Protein AF-A0A7Y4MQ23-F1 (afdb_monomer)

Sequence (273 aa):
LPQITRAPSRSGEGVSRVFTAQSQIVSQARVVTATLELASLVHRGWAELVKLALPITSFGDLMDTAHGRPDVAQAAARELENTAKVATYLYFLFGEVPPRVRMEWASMLSEYDAPWDLRDLARLPQWNTLEVTSRRQLQELVDWLFAQMNPSRTEAVALMNDLVRSALLLASHAPVGEIVAGHLPKPAPARVGTVLDLQVDPSRVRVGTHVLLASGVHTVQAVVEDLGTGTARARVFSTSAASVNLAEKTVAKFSEPEQRGGLLPTPRRTLLR

Mean predicted aligned error: 14.36 Å

pLDDT: mean 79.71, std 16.81, range [27.56, 97.19]

Nearest PDB structures (foldseek):
  7u8o-assembly1_E  TM=6.727E-01  e=1.925E-02  Sus scrofa
  9b8p-assembly1_E  TM=6.279E-01  e=1.826E-02  Rattus norvegicus
  7uzf-assembly1_F  TM=6.579E-01  e=4.724E-02  Rattus norvegicus
  9bru-assembly1_3  TM=5.952E-01  e=4.724E-02  Mus musculus
  7tmq-assembly1_F  TM=6.065E-01  e=8.009E-02  Saccharomyces cerevisiae

Organism: Myxococcus xanthus (NCBI:txid34)

Radius of gyration: 22.12 Å; Cα contacts (8 Å, |Δi|>4): 357; chains: 1; bounding box: 60×70×60 Å

Secondary structure (DSSP, 8-state):
------PPPHHHHHHHHHHHHHHHHHHHHHHHHHT--GGGGTTS-HHHHHHHHTTT--HHHHH-GGGS-HHHHHHHHHHHHHHHHHHHHHHHHHHHS-HHHHHHHHHHHH-TTS---TT-GGGSTTGGGS-HHHHHHHHHHHHHHHHTS-TT-HHHHHHHHHHHHHHHHHHHS--SS--EEEE-SS-EEE-TTPEEEEE--GGG--TT-EEEEEETTEEEEEEEEEEETTEEEEEEEEESSSSEEEPTT-EEEEEPPP---S-----------

Solvent-accessible surface area (backbone atoms only — not comparable to full-atom values): 15592 Å² total; per-residue (Å²): 130,86,79,80,76,74,73,79,46,66,30,53,50,25,45,52,50,54,52,50,54,52,51,50,53,52,52,53,51,50,51,58,48,72,68,61,62,68,80,76,51,76,84,55,54,69,75,59,50,52,62,61,41,66,83,56,62,52,70,66,66,45,42,41,57,87,80,75,42,63,69,52,15,53,52,45,50,48,53,52,52,52,49,50,46,50,49,52,49,48,20,51,54,47,51,71,48,58,68,72,56,36,46,53,51,28,59,62,62,33,51,73,90,57,91,66,73,56,78,51,57,78,76,44,79,72,42,88,77,50,55,69,67,60,52,48,53,56,46,52,51,39,47,53,59,60,64,77,52,62,82,90,38,64,68,52,51,49,51,53,30,51,51,54,48,41,27,43,23,60,35,41,43,77,70,89,59,77,68,47,72,23,24,24,80,55,64,44,76,43,31,67,73,36,72,43,69,29,39,30,66,49,94,75,57,54,73,62,27,32,31,43,34,60,49,81,93,38,44,37,35,25,31,25,72,44,75,50,95,49,25,34,34,24,37,23,72,43,51,73,49,87,61,41,74,37,52,56,65,32,52,29,43,38,41,72,61,77,77,73,75,87,84,74,87,76,82,80,78,78,80,79,129

Structure (mmCIF, N/CA/C/O backbone):
data_AF-A0A7Y4MQ23-F1
#
_entry.id   AF-A0A7Y4MQ23-F1
#
loop_
_atom_site.group_PDB
_atom_site.id
_atom_site.type_symbol
_atom_site.label_atom_id
_atom_site.label_alt_id
_atom_site.label_comp_id
_atom_site.label_asym_id
_atom_site.label_entity_id
_atom_site.label_seq_id
_atom_site.pdbx_PDB_ins_code
_atom_site.Cartn_x
_atom_site.Cartn_y
_atom_site.Cartn_z
_atom_site.occupancy
_atom_site.B_iso_or_equiv
_atom_site.auth_seq_id
_atom_site.auth_comp_id
_atom_site.auth_asym_id
_atom_site.auth_atom_id
_atom_site.pdbx_PDB_model_num
ATOM 1 N N . LEU A 1 1 ? -32.070 -23.700 0.562 1.00 36.47 1 LEU A N 1
ATOM 2 C CA . LEU A 1 1 ? -31.660 -22.347 1.004 1.00 36.47 1 LEU A CA 1
ATOM 3 C C . LEU A 1 1 ? -31.376 -21.528 -0.245 1.00 36.47 1 LEU A C 1
ATOM 5 O O . LEU A 1 1 ? -30.596 -22.014 -1.060 1.00 36.47 1 LEU A O 1
ATOM 9 N N . PRO A 1 2 ? -32.032 -20.377 -0.460 1.00 29.75 2 PRO A N 1
ATOM 10 C CA . PRO A 1 2 ? -31.720 -19.535 -1.607 1.00 29.75 2 PRO A CA 1
ATOM 11 C C . PRO A 1 2 ? -30.280 -19.040 -1.453 1.00 29.75 2 PRO A C 1
ATOM 13 O O . PRO A 1 2 ? -29.910 -18.511 -0.405 1.00 29.75 2 PRO A O 1
ATOM 16 N N . GLN A 1 3 ? -29.450 -19.275 -2.468 1.00 33.59 3 GLN A N 1
ATOM 17 C CA . GLN A 1 3 ? -28.105 -18.723 -2.497 1.00 33.59 3 GLN A CA 1
ATOM 18 C C . GLN A 1 3 ? -28.225 -17.219 -2.712 1.00 33.59 3 GLN A C 1
ATOM 20 O O . GLN A 1 3 ? -28.565 -16.766 -3.801 1.00 33.59 3 GLN A O 1
ATOM 25 N N . ILE A 1 4 ? -27.986 -16.448 -1.653 1.00 34.62 4 ILE A N 1
ATOM 26 C CA . ILE A 1 4 ? -27.827 -15.001 -1.747 1.00 34.62 4 ILE A CA 1
ATOM 27 C C . ILE A 1 4 ? -26.504 -14.769 -2.476 1.00 34.62 4 ILE A C 1
ATOM 29 O O . ILE A 1 4 ? -25.439 -14.726 -1.863 1.00 34.62 4 ILE A O 1
ATOM 33 N N . THR A 1 5 ? -26.551 -14.666 -3.801 1.00 38.09 5 THR A N 1
ATOM 34 C CA . THR A 1 5 ? -25.430 -14.149 -4.583 1.00 38.09 5 THR A CA 1
ATOM 35 C C . THR A 1 5 ? -25.352 -12.658 -4.266 1.00 38.09 5 THR A C 1
ATOM 37 O O . THR A 1 5 ? -26.151 -11.859 -4.751 1.00 38.09 5 THR A O 1
ATOM 40 N N . ARG A 1 6 ? -24.460 -12.281 -3.342 1.00 43.75 6 ARG A N 1
ATOM 41 C CA . ARG A 1 6 ? -24.216 -10.877 -2.990 1.00 43.75 6 ARG A CA 1
ATOM 42 C C . ARG A 1 6 ? -23.693 -10.179 -4.249 1.00 43.75 6 ARG A C 1
ATOM 44 O O . ARG A 1 6 ? -22.629 -10.544 -4.741 1.00 43.75 6 ARG A O 1
ATOM 51 N N . ALA A 1 7 ? -24.444 -9.213 -4.777 1.00 44.69 7 ALA A N 1
ATOM 52 C CA . ALA A 1 7 ? -23.950 -8.344 -5.841 1.00 44.69 7 ALA A CA 1
ATOM 53 C C . ALA A 1 7 ? -22.641 -7.667 -5.380 1.00 44.69 7 ALA A C 1
ATOM 55 O O . ALA A 1 7 ? -22.533 -7.335 -4.190 1.00 44.69 7 ALA A O 1
ATOM 56 N N . PRO A 1 8 ? -21.644 -7.487 -6.268 1.00 53.97 8 PRO A N 1
ATOM 57 C CA . PRO A 1 8 ? -20.409 -6.804 -5.907 1.00 53.97 8 PRO A CA 1
ATOM 58 C C . PRO A 1 8 ? -20.742 -5.402 -5.385 1.00 53.97 8 PRO A C 1
ATOM 60 O O . PRO A 1 8 ? -21.570 -4.687 -5.945 1.00 53.97 8 PRO A O 1
ATOM 63 N N . SER A 1 9 ? -20.140 -5.021 -4.260 1.00 64.06 9 SER A N 1
ATOM 64 C CA . SER A 1 9 ? -20.284 -3.661 -3.741 1.00 64.06 9 SER A CA 1
ATOM 65 C C . SER A 1 9 ? -19.579 -2.675 -4.682 1.00 64.06 9 SER A C 1
ATOM 67 O O . SER A 1 9 ? -18.627 -3.050 -5.368 1.00 64.06 9 SER A O 1
ATOM 69 N N . ARG A 1 10 ? -19.983 -1.396 -4.684 1.00 65.50 10 ARG A N 1
ATOM 70 C CA . ARG A 1 10 ? -19.310 -0.349 -5.485 1.00 65.50 10 ARG A CA 1
ATOM 71 C C . ARG A 1 10 ? -17.799 -0.299 -5.232 1.00 65.50 10 ARG A C 1
ATOM 73 O O . ARG A 1 10 ? -17.024 -0.170 -6.171 1.00 65.50 10 ARG A O 1
ATOM 80 N N . SER A 1 11 ? -17.376 -0.488 -3.981 1.00 66.50 11 SER A N 1
ATOM 81 C CA . SER A 1 11 ? -15.958 -0.580 -3.619 1.00 66.50 11 SER A CA 1
ATOM 82 C C . SER A 1 11 ? -15.280 -1.814 -4.221 1.00 66.50 11 SER A C 1
ATOM 84 O O . SER A 1 11 ? -14.150 -1.714 -4.686 1.00 66.50 11 SER A O 1
ATOM 86 N N . GLY A 1 12 ? -15.968 -2.962 -4.254 1.00 69.12 12 GLY A N 1
ATOM 87 C CA . GLY A 1 12 ? -15.484 -4.175 -4.919 1.00 69.12 12 GLY A CA 1
ATOM 88 C C . GLY A 1 12 ? -15.326 -3.995 -6.431 1.00 69.12 12 GLY A C 1
ATOM 89 O O . GLY A 1 12 ? -14.316 -4.412 -6.995 1.00 69.12 12 GLY A O 1
ATOM 90 N N . GLU A 1 13 ? -16.267 -3.305 -7.081 1.00 73.81 13 GLU A N 1
ATOM 91 C CA . GLU A 1 13 ? -16.120 -2.905 -8.485 1.00 73.81 13 GLU A CA 1
ATOM 92 C C . GLU A 1 13 ? -14.924 -1.965 -8.683 1.00 73.81 13 GLU A C 1
ATOM 94 O O . GLU A 1 13 ? -14.141 -2.170 -9.606 1.00 73.81 13 GLU A O 1
ATOM 99 N N . GLY A 1 14 ? -14.739 -0.976 -7.803 1.00 74.25 14 GLY A N 1
ATOM 100 C CA . GLY A 1 14 ? -13.599 -0.057 -7.850 1.00 74.25 14 GLY A CA 1
ATOM 101 C C . GLY A 1 14 ? -12.251 -0.778 -7.742 1.00 74.25 14 GLY A C 1
ATOM 102 O O . GLY A 1 14 ? -11.364 -0.546 -8.562 1.00 74.25 14 GLY A O 1
ATOM 103 N N . VAL A 1 15 ? -12.111 -1.715 -6.798 1.00 77.94 15 VAL A N 1
ATOM 104 C CA . VAL A 1 15 ? -10.898 -2.545 -6.656 1.00 77.94 15 VAL A CA 1
ATOM 105 C C . VAL A 1 15 ? -10.674 -3.414 -7.897 1.00 77.94 15 VAL A C 1
ATOM 107 O O . VAL A 1 15 ? -9.555 -3.487 -8.403 1.00 77.94 15 VAL A O 1
ATOM 110 N N . SER A 1 16 ? -11.728 -4.041 -8.429 1.00 78.44 16 SER A N 1
ATOM 111 C CA . SER A 1 16 ? -11.634 -4.855 -9.648 1.00 78.44 16 SER A CA 1
ATOM 112 C C . SER A 1 16 ? -11.188 -4.032 -10.864 1.00 78.44 16 SER A C 1
ATOM 114 O O . SER A 1 16 ? -10.374 -4.507 -11.663 1.00 78.44 16 SER A O 1
ATOM 116 N N . ARG A 1 17 ? -11.649 -2.780 -10.983 1.00 78.25 17 ARG A N 1
ATOM 117 C CA . ARG A 1 17 ? -11.217 -1.849 -12.038 1.00 78.25 17 ARG A CA 1
ATOM 118 C C . ARG A 1 17 ? -9.745 -1.470 -11.894 1.00 78.25 17 ARG A C 1
ATOM 120 O O . ARG A 1 17 ? -9.021 -1.586 -12.878 1.00 78.25 17 ARG A O 1
ATOM 127 N N . VAL A 1 18 ? -9.286 -1.115 -10.687 1.00 81.00 18 VAL A N 1
ATOM 128 C CA . VAL A 1 18 ? -7.860 -0.829 -10.422 1.00 81.00 18 VAL A CA 1
ATOM 129 C C . VAL A 1 18 ? -6.990 -2.031 -10.795 1.00 81.00 18 VAL A C 1
ATOM 131 O O . VAL A 1 18 ? -6.005 -1.891 -11.517 1.00 81.00 18 VAL A O 1
ATOM 134 N N . PHE A 1 19 ? -7.386 -3.235 -10.375 1.00 82.50 19 PHE A N 1
ATOM 135 C CA . PHE A 1 19 ? -6.660 -4.460 -10.708 1.00 82.50 19 PHE A CA 1
ATOM 136 C C . PHE A 1 19 ? -6.602 -4.715 -12.221 1.00 82.50 19 PHE A C 1
ATOM 138 O O . PHE A 1 19 ? -5.548 -5.058 -12.758 1.00 82.50 19 PHE A O 1
ATOM 145 N N . THR A 1 20 ? -7.720 -4.518 -12.923 1.00 82.38 20 THR A N 1
ATOM 146 C CA . THR A 1 20 ? -7.799 -4.705 -14.379 1.00 82.38 20 THR A CA 1
ATOM 147 C C . THR A 1 20 ? -6.919 -3.700 -15.120 1.00 82.38 20 THR A C 1
ATOM 149 O O . THR A 1 20 ? -6.156 -4.097 -16.001 1.00 82.38 20 THR A O 1
ATOM 152 N N . ALA A 1 21 ? -6.964 -2.422 -14.737 1.00 81.88 21 ALA A N 1
ATOM 153 C CA . ALA A 1 21 ? -6.123 -1.379 -15.321 1.00 81.88 21 ALA A CA 1
ATOM 154 C C . ALA A 1 21 ? -4.630 -1.674 -15.107 1.00 81.88 21 ALA A C 1
ATOM 156 O O . ALA A 1 21 ? -3.843 -1.642 -16.056 1.00 81.88 21 ALA A O 1
ATOM 157 N N . GLN A 1 22 ? -4.243 -2.080 -13.895 1.00 82.50 22 GLN A N 1
ATOM 158 C CA . GLN A 1 22 ? -2.854 -2.430 -13.610 1.00 82.50 22 GLN A CA 1
ATOM 159 C C . GLN A 1 22 ? -2.401 -3.689 -14.363 1.00 82.50 22 GLN A C 1
ATOM 161 O O . GLN A 1 22 ? -1.270 -3.753 -14.845 1.00 82.50 22 GLN A O 1
ATOM 166 N N . SER A 1 23 ? -3.281 -4.682 -14.526 1.00 82.12 23 SER A N 1
ATOM 167 C CA . SER A 1 23 ? -3.000 -5.868 -15.342 1.00 82.12 23 SER A CA 1
ATOM 168 C C . SER A 1 23 ? -2.716 -5.499 -16.803 1.00 82.12 23 SER A C 1
ATOM 170 O O . SER A 1 23 ? -1.771 -6.026 -17.396 1.00 82.12 23 SER A O 1
ATOM 172 N N . GLN A 1 24 ? -3.466 -4.543 -17.363 1.00 83.50 24 GLN A N 1
ATOM 173 C CA . GLN A 1 24 ? -3.232 -4.035 -18.716 1.00 83.50 24 GLN A CA 1
ATOM 174 C C . GLN A 1 24 ? -1.874 -3.333 -18.834 1.00 83.50 24 GLN A C 1
ATOM 176 O O . GLN A 1 24 ? -1.123 -3.653 -19.757 1.00 83.50 24 GLN A O 1
ATOM 181 N N . ILE A 1 25 ? -1.514 -2.459 -17.887 1.00 83.25 25 ILE A N 1
ATOM 182 C CA . ILE A 1 25 ? -0.201 -1.785 -17.855 1.00 83.25 25 ILE A CA 1
ATOM 183 C C . ILE A 1 25 ? 0.937 -2.816 -17.822 1.00 83.25 25 ILE A C 1
ATOM 185 O O . ILE A 1 25 ? 1.859 -2.765 -18.637 1.00 83.25 25 ILE A O 1
ATOM 189 N N . VAL A 1 26 ? 0.840 -3.814 -16.938 1.00 82.94 26 VAL A N 1
ATOM 190 C CA . VAL A 1 26 ? 1.841 -4.889 -16.834 1.00 82.94 26 VAL A CA 1
ATOM 191 C C . VAL A 1 26 ? 1.920 -5.709 -18.124 1.00 82.94 26 VAL A C 1
ATOM 193 O O . VAL A 1 26 ? 3.014 -6.083 -18.548 1.00 82.94 26 VAL A O 1
ATOM 196 N N . SER A 1 27 ? 0.787 -5.992 -18.772 1.00 82.50 27 SER A N 1
ATOM 197 C CA . SER A 1 27 ? 0.774 -6.733 -20.038 1.00 82.50 27 SER A CA 1
ATOM 198 C C . SER A 1 27 ? 1.485 -5.974 -21.162 1.00 82.50 27 SER A C 1
ATOM 200 O O . SER A 1 27 ? 2.269 -6.578 -21.893 1.00 82.50 27 SER A O 1
ATOM 202 N N . GLN A 1 28 ? 1.295 -4.653 -21.250 1.00 83.06 28 GLN A N 1
ATOM 203 C CA . GLN A 1 28 ? 1.965 -3.807 -22.239 1.00 83.06 28 GLN A CA 1
ATOM 204 C C . GLN A 1 28 ? 3.473 -3.756 -21.990 1.00 83.06 28 GLN A C 1
ATOM 206 O O . GLN A 1 28 ? 4.250 -3.951 -22.923 1.00 83.06 28 GLN A O 1
ATOM 211 N N . ALA A 1 29 ? 3.894 -3.605 -20.730 1.00 80.00 29 ALA A N 1
ATOM 212 C CA . ALA A 1 29 ? 5.308 -3.644 -20.362 1.00 80.00 29 ALA A CA 1
ATOM 213 C C . ALA A 1 29 ? 5.973 -4.974 -20.770 1.00 80.00 29 ALA A C 1
ATOM 215 O O . ALA A 1 29 ? 7.062 -4.978 -21.340 1.00 80.00 29 ALA A O 1
ATOM 216 N N . ARG A 1 30 ? 5.288 -6.110 -20.568 1.00 81.44 30 ARG A N 1
ATOM 217 C CA . ARG A 1 30 ? 5.794 -7.433 -20.980 1.00 81.44 30 ARG A CA 1
ATOM 218 C C . ARG A 1 30 ? 5.953 -7.570 -22.492 1.00 81.44 30 ARG A C 1
ATOM 220 O O . ARG A 1 30 ? 6.899 -8.219 -22.927 1.00 81.44 30 ARG A O 1
ATOM 227 N N . VAL A 1 31 ? 5.060 -6.976 -23.287 1.00 83.19 31 VAL A N 1
ATOM 228 C CA . VAL A 1 31 ? 5.195 -6.964 -24.754 1.00 83.19 31 VAL A CA 1
ATOM 229 C C . VAL A 1 31 ? 6.457 -6.207 -25.166 1.00 83.19 31 VAL A C 1
ATOM 231 O O . VAL A 1 31 ? 7.214 -6.720 -25.985 1.00 83.19 31 VAL A O 1
ATOM 234 N N . VAL A 1 32 ? 6.734 -5.049 -24.556 1.00 79.94 32 VAL A N 1
ATOM 235 C CA . VAL A 1 32 ? 7.955 -4.273 -24.842 1.00 79.94 32 VAL A CA 1
ATOM 236 C C . VAL A 1 32 ? 9.210 -5.104 -24.569 1.00 79.94 32 VAL A C 1
ATOM 238 O O . VAL A 1 32 ? 10.071 -5.213 -25.444 1.00 79.94 32 VAL A O 1
ATOM 241 N N . THR A 1 33 ? 9.286 -5.760 -23.408 1.00 79.69 33 THR A N 1
ATOM 242 C CA . THR A 1 33 ? 10.411 -6.643 -23.061 1.00 79.69 33 THR A CA 1
ATOM 243 C C . THR A 1 33 ? 10.524 -7.838 -24.013 1.00 79.69 33 THR A C 1
ATOM 245 O O . THR A 1 33 ? 11.629 -8.204 -24.404 1.00 79.69 33 THR A O 1
ATOM 248 N N . ALA A 1 34 ? 9.401 -8.429 -24.436 1.00 79.56 34 ALA A N 1
ATOM 249 C CA . ALA A 1 34 ? 9.392 -9.562 -25.364 1.00 79.56 34 ALA A CA 1
ATOM 250 C C . ALA A 1 34 ? 9.889 -9.199 -26.776 1.00 79.56 34 ALA A C 1
ATOM 252 O O . ALA A 1 34 ? 10.406 -10.061 -27.480 1.00 79.56 34 ALA A O 1
ATOM 253 N N . THR A 1 35 ? 9.757 -7.935 -27.184 1.00 81.38 35 THR A N 1
ATOM 254 C CA . THR A 1 35 ? 10.238 -7.430 -28.484 1.00 81.38 35 THR A CA 1
ATOM 255 C C . THR A 1 35 ? 11.693 -6.944 -28.469 1.00 81.38 35 THR A C 1
ATOM 257 O O . THR A 1 35 ? 12.153 -6.334 -29.433 1.00 81.38 35 THR A O 1
ATOM 260 N N . LEU A 1 36 ? 12.431 -7.175 -27.377 1.00 80.88 36 LEU A N 1
ATOM 261 C CA . LEU A 1 36 ? 13.804 -6.702 -27.233 1.00 80.88 36 LEU A CA 1
ATOM 262 C C . LEU A 1 36 ? 14.783 -7.498 -28.114 1.00 80.88 36 LEU A C 1
ATOM 264 O O . LEU A 1 36 ? 15.097 -8.657 -27.850 1.00 80.88 36 LEU A O 1
ATOM 268 N N . GLU A 1 37 ? 15.359 -6.825 -29.106 1.00 81.62 37 GLU A N 1
ATOM 269 C CA . GLU A 1 37 ? 16.416 -7.376 -29.957 1.00 81.62 37 GLU A CA 1
ATOM 270 C C . GLU A 1 37 ? 17.788 -7.299 -29.270 1.00 81.62 37 GLU A C 1
ATOM 272 O O . GLU A 1 37 ? 18.496 -6.290 -29.361 1.00 81.62 37 GLU A O 1
ATOM 277 N N . LEU A 1 38 ? 18.194 -8.384 -28.601 1.00 80.50 38 LEU A N 1
ATOM 278 C CA . LEU A 1 38 ? 19.476 -8.494 -27.884 1.00 80.50 38 LEU A CA 1
ATOM 279 C C . LEU A 1 38 ? 20.692 -8.226 -28.788 1.00 80.50 38 LEU A C 1
ATOM 281 O O . LEU A 1 38 ? 21.667 -7.611 -28.356 1.00 80.50 38 LEU A O 1
ATOM 285 N N . ALA A 1 39 ? 20.621 -8.625 -30.061 1.00 81.69 39 ALA A N 1
ATOM 286 C CA . ALA A 1 39 ? 21.687 -8.396 -31.037 1.00 81.69 39 ALA A CA 1
ATOM 287 C C . ALA A 1 39 ? 21.967 -6.896 -31.263 1.00 81.69 39 ALA A C 1
ATOM 289 O O . ALA A 1 39 ? 23.107 -6.502 -31.499 1.00 81.69 39 ALA A O 1
ATOM 290 N N . SER A 1 40 ? 20.950 -6.040 -31.111 1.00 79.00 40 SER A N 1
ATOM 291 C CA . SER A 1 40 ? 21.072 -4.584 -31.278 1.00 79.00 40 SER A CA 1
ATOM 292 C C . SER A 1 40 ? 21.777 -3.874 -30.109 1.00 79.00 40 SER A C 1
ATOM 294 O O . SER A 1 40 ? 22.068 -2.674 -30.190 1.00 79.00 40 SER A O 1
ATOM 296 N N . LEU A 1 41 ? 22.046 -4.595 -29.015 1.00 80.38 41 LEU A N 1
ATOM 297 C CA . LEU A 1 41 ? 22.658 -4.062 -27.796 1.00 80.38 41 LEU A CA 1
ATOM 298 C C . LEU A 1 41 ? 24.185 -4.229 -27.778 1.00 80.38 41 LEU A C 1
ATOM 300 O O . LEU A 1 41 ? 24.868 -3.462 -27.104 1.00 80.38 41 LEU A O 1
ATOM 304 N N . VAL A 1 42 ? 24.730 -5.169 -28.559 1.00 81.19 42 VAL A N 1
ATOM 305 C CA . VAL A 1 42 ? 26.150 -5.580 -28.532 1.00 81.19 42 VAL A CA 1
ATOM 306 C C . VAL A 1 42 ? 27.121 -4.437 -28.859 1.00 81.19 42 VAL A C 1
ATOM 308 O O . VAL A 1 42 ? 28.242 -4.412 -28.357 1.00 81.19 42 VAL A O 1
ATOM 311 N N . HIS A 1 43 ? 26.695 -3.464 -29.666 1.00 82.44 43 HIS A N 1
ATOM 312 C CA . HIS A 1 43 ? 27.533 -2.333 -30.084 1.00 82.44 43 HIS A CA 1
ATOM 313 C C . HIS A 1 43 ? 27.258 -1.033 -29.316 1.00 82.44 43 HIS A C 1
ATOM 315 O O . HIS A 1 43 ? 27.832 0.007 -29.641 1.00 82.44 43 HIS A O 1
ATOM 321 N N . ARG A 1 44 ? 26.370 -1.053 -28.313 1.00 86.31 44 ARG A N 1
ATOM 322 C CA . ARG A 1 44 ? 26.010 0.150 -27.555 1.00 86.31 44 ARG A CA 1
ATOM 323 C C . ARG A 1 44 ? 26.960 0.370 -26.382 1.00 86.31 44 ARG A C 1
ATOM 325 O O . ARG A 1 44 ? 27.383 -0.565 -25.711 1.00 86.31 44 ARG A O 1
ATOM 332 N N . GLY A 1 45 ? 27.260 1.638 -26.106 1.00 88.56 45 GLY A N 1
ATOM 333 C CA . GLY A 1 45 ? 28.006 2.025 -24.910 1.00 88.56 45 GLY A CA 1
ATOM 334 C C . GLY A 1 45 ? 27.198 1.799 -23.627 1.00 88.56 45 GLY A C 1
ATOM 335 O O . GLY A 1 45 ? 25.968 1.851 -23.637 1.00 88.56 45 GLY A O 1
ATOM 336 N N . TRP A 1 46 ? 27.892 1.614 -22.501 1.00 88.19 46 TRP A N 1
ATOM 337 C CA . TRP A 1 46 ? 27.285 1.325 -21.193 1.00 88.19 46 TRP A CA 1
ATOM 338 C C . TRP A 1 46 ? 26.186 2.315 -20.777 1.00 88.19 46 TRP A C 1
ATOM 340 O O . TRP A 1 46 ? 25.113 1.903 -20.349 1.00 88.19 46 TRP A O 1
ATOM 350 N N . ALA A 1 47 ? 26.412 3.621 -20.947 1.00 88.19 47 ALA A N 1
ATOM 351 C CA . ALA A 1 47 ? 25.427 4.641 -20.579 1.00 88.19 47 ALA A CA 1
ATOM 352 C C . ALA A 1 47 ? 24.110 4.508 -21.366 1.00 88.19 47 ALA A C 1
ATOM 354 O O . ALA A 1 47 ? 23.034 4.741 -20.819 1.00 88.19 47 ALA A O 1
ATOM 355 N N . GLU A 1 48 ? 24.187 4.100 -22.633 1.00 85.94 48 GLU A N 1
ATOM 356 C CA . GLU A 1 48 ? 23.009 3.860 -23.467 1.00 85.94 48 GLU A CA 1
ATOM 357 C C . GLU A 1 48 ? 22.313 2.553 -23.083 1.00 85.94 48 GLU A C 1
ATOM 359 O O . GLU A 1 48 ? 21.088 2.513 -23.023 1.00 85.94 48 GLU A O 1
ATOM 364 N N . LEU A 1 49 ? 23.072 1.511 -22.729 1.00 86.56 49 LEU A N 1
ATOM 365 C CA . LEU A 1 49 ? 22.504 0.271 -22.195 1.00 86.56 49 LEU A CA 1
ATOM 366 C C . LEU A 1 49 ? 21.733 0.509 -20.892 1.00 86.56 49 LEU A C 1
ATOM 368 O O . LEU A 1 49 ? 20.622 0.012 -20.752 1.00 86.56 49 LEU A O 1
ATOM 372 N N . VAL A 1 50 ? 22.261 1.325 -19.974 1.00 84.81 50 VAL A N 1
ATOM 373 C CA . VAL A 1 50 ? 21.561 1.684 -18.727 1.00 84.81 50 VAL A CA 1
ATOM 374 C C . VAL A 1 50 ? 20.259 2.440 -19.014 1.00 84.81 50 VAL A C 1
ATOM 376 O O . VAL A 1 50 ? 19.227 2.137 -18.416 1.00 84.81 50 VAL A O 1
ATOM 379 N N . LYS A 1 51 ? 20.271 3.394 -19.955 1.00 85.00 51 LYS A N 1
ATOM 380 C CA . LYS A 1 51 ? 19.056 4.122 -20.362 1.00 85.00 51 LYS A CA 1
ATOM 381 C C . LYS A 1 51 ? 17.999 3.197 -20.964 1.00 85.00 51 LYS A C 1
ATOM 383 O O . LYS A 1 51 ? 16.818 3.388 -20.691 1.00 85.00 51 LYS A O 1
ATOM 388 N N . LEU A 1 52 ? 18.422 2.216 -21.761 1.00 83.31 52 LEU A N 1
ATOM 389 C CA . LEU A 1 52 ? 17.536 1.237 -22.395 1.00 83.31 52 LEU A CA 1
ATOM 390 C C . LEU A 1 52 ? 17.020 0.177 -21.422 1.00 83.31 52 LEU A C 1
ATOM 392 O O . LEU A 1 52 ? 15.901 -0.286 -21.599 1.00 83.31 52 LEU A O 1
ATOM 396 N N . ALA A 1 53 ? 17.803 -0.182 -20.402 1.00 81.69 53 ALA A N 1
ATOM 397 C CA . ALA A 1 53 ? 17.413 -1.146 -19.378 1.00 81.69 53 ALA A CA 1
ATOM 398 C C . ALA A 1 53 ? 16.324 -0.589 -18.444 1.00 81.69 53 ALA A C 1
ATOM 400 O O . ALA A 1 53 ? 15.355 -1.272 -18.133 1.00 81.69 53 ALA A O 1
ATOM 401 N N . LEU A 1 54 ? 16.428 0.682 -18.044 1.00 80.06 54 LEU A N 1
ATOM 402 C CA . LEU A 1 54 ? 15.494 1.323 -17.107 1.00 80.06 54 LEU A CA 1
ATOM 403 C C . LEU A 1 54 ? 13.987 1.177 -17.425 1.00 80.06 54 LEU A C 1
ATOM 405 O O . LEU A 1 54 ? 13.218 1.056 -16.474 1.00 80.06 54 LEU A O 1
ATOM 409 N N . PRO A 1 55 ? 13.516 1.264 -18.684 1.00 77.75 55 PRO A N 1
ATOM 410 C CA . PRO A 1 55 ? 12.101 1.055 -19.007 1.00 77.75 55 PRO A CA 1
ATOM 411 C C . PRO A 1 55 ? 11.682 -0.417 -19.156 1.00 77.75 55 PRO A C 1
ATOM 413 O O . PRO A 1 55 ? 10.487 -0.688 -19.126 1.00 77.75 55 PRO A O 1
ATOM 416 N N . ILE A 1 56 ? 12.618 -1.356 -19.337 1.00 80.31 56 ILE A N 1
ATOM 417 C CA . ILE A 1 56 ? 12.310 -2.772 -19.631 1.00 80.31 56 ILE A CA 1
ATOM 418 C C . ILE A 1 56 ? 12.578 -3.718 -18.455 1.00 80.31 56 ILE A C 1
ATOM 420 O O . ILE A 1 56 ? 12.082 -4.844 -18.459 1.00 80.31 56 ILE A O 1
ATOM 424 N N . THR A 1 57 ? 13.362 -3.278 -17.468 1.00 82.62 57 THR A N 1
ATOM 425 C CA . THR A 1 57 ? 13.664 -4.034 -16.249 1.00 82.62 57 THR A CA 1
ATOM 426 C C . THR A 1 57 ? 12.538 -3.877 -15.228 1.00 82.62 57 THR A C 1
ATOM 428 O O . THR A 1 57 ? 12.119 -2.766 -14.904 1.00 82.62 57 THR A O 1
ATOM 431 N N . SER A 1 58 ? 12.082 -4.994 -14.671 1.00 84.12 58 SER A N 1
ATOM 432 C CA . SER A 1 58 ? 11.115 -5.044 -13.578 1.00 84.12 58 SER A CA 1
ATOM 433 C C . SER A 1 58 ? 11.790 -5.222 -12.212 1.00 84.12 58 SER A C 1
ATOM 435 O O . SER A 1 58 ? 12.946 -5.627 -12.107 1.00 84.12 58 SER A O 1
ATOM 437 N N . PHE A 1 59 ? 11.040 -4.986 -11.130 1.00 83.06 59 PHE A N 1
ATOM 438 C CA . PHE A 1 59 ? 11.491 -5.321 -9.771 1.00 83.06 59 PHE A CA 1
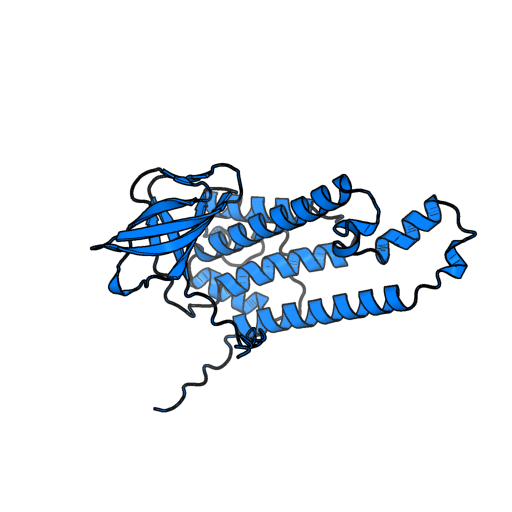ATOM 439 C C . PHE A 1 59 ? 11.819 -6.813 -9.608 1.00 83.06 59 PHE A C 1
ATOM 441 O O . PHE A 1 59 ? 12.726 -7.153 -8.856 1.00 83.06 59 PHE A O 1
ATOM 448 N N . GLY A 1 60 ? 11.109 -7.696 -10.322 1.00 84.31 60 GLY A N 1
ATOM 449 C CA . GLY A 1 60 ? 11.372 -9.135 -10.296 1.00 84.31 60 GLY A CA 1
ATOM 450 C C . GLY A 1 60 ? 12.745 -9.480 -10.866 1.00 84.31 60 GLY A C 1
ATOM 451 O O . GLY A 1 60 ? 13.448 -10.299 -10.285 1.00 84.31 60 GLY A O 1
ATOM 452 N N . ASP A 1 61 ? 13.161 -8.784 -11.925 1.00 85.75 61 ASP A N 1
ATOM 453 C CA . ASP A 1 61 ? 14.485 -8.966 -12.528 1.00 85.75 61 ASP A CA 1
ATOM 454 C C . ASP A 1 61 ? 15.606 -8.500 -11.591 1.00 85.75 61 ASP A C 1
ATOM 456 O O . ASP A 1 61 ? 16.688 -9.072 -11.601 1.00 85.75 61 ASP A O 1
ATOM 460 N N . LEU A 1 62 ? 15.346 -7.484 -10.758 1.00 86.94 62 LEU A N 1
ATOM 461 C CA . LEU A 1 62 ? 16.284 -7.023 -9.726 1.00 86.94 62 LEU A CA 1
ATOM 462 C C . LEU A 1 62 ? 16.319 -7.935 -8.495 1.00 86.94 62 LEU A C 1
ATOM 464 O O . LEU A 1 62 ? 17.302 -7.924 -7.763 1.00 86.94 62 LEU A O 1
ATOM 468 N N . MET A 1 63 ? 15.236 -8.667 -8.224 1.00 86.44 63 MET A N 1
ATOM 469 C CA . MET A 1 63 ? 15.152 -9.640 -7.131 1.00 86.44 63 MET A CA 1
ATOM 470 C C . MET A 1 63 ? 15.739 -11.003 -7.512 1.00 86.44 63 MET A C 1
ATOM 472 O O . MET A 1 63 ? 16.036 -11.803 -6.623 1.00 86.44 63 MET A O 1
ATOM 476 N N . ASP A 1 64 ? 15.894 -11.285 -8.806 1.00 86.00 64 ASP A N 1
ATOM 477 C CA . ASP A 1 64 ? 16.462 -12.540 -9.279 1.00 86.00 64 ASP A CA 1
ATOM 478 C C . ASP A 1 64 ? 17.959 -12.627 -8.955 1.00 86.00 64 ASP A C 1
ATOM 480 O O . ASP A 1 64 ? 18.764 -11.774 -9.297 1.00 86.00 64 ASP A O 1
ATOM 484 N N . THR A 1 65 ? 18.386 -13.713 -8.323 1.00 79.50 65 THR A N 1
ATOM 485 C CA . THR A 1 65 ? 19.804 -13.923 -8.005 1.00 79.50 65 THR A CA 1
ATOM 486 C C . THR A 1 65 ? 20.672 -14.255 -9.226 1.00 79.50 65 THR A C 1
ATOM 488 O O . THR A 1 65 ? 21.901 -14.217 -9.118 1.00 79.50 65 THR A O 1
ATOM 491 N N . ALA A 1 66 ? 20.072 -14.546 -10.388 1.00 81.69 66 ALA A N 1
ATOM 492 C CA . ALA A 1 66 ? 20.778 -14.941 -11.610 1.00 81.69 66 ALA A CA 1
ATOM 493 C C . ALA A 1 66 ? 21.803 -13.905 -12.112 1.00 81.69 66 ALA A C 1
ATOM 495 O O . ALA A 1 66 ? 22.785 -14.271 -12.757 1.00 81.69 66 ALA A O 1
ATOM 496 N N . HIS A 1 67 ? 21.638 -12.623 -11.769 1.00 80.06 67 HIS A N 1
ATOM 497 C CA . HIS A 1 67 ? 22.584 -11.561 -12.125 1.00 80.06 67 HIS A CA 1
ATOM 498 C C . HIS A 1 67 ? 23.812 -11.470 -11.191 1.00 80.06 67 HIS A C 1
ATOM 500 O O . HIS A 1 67 ? 24.607 -10.535 -11.299 1.00 80.06 67 HIS A O 1
ATOM 506 N N . GLY A 1 68 ? 23.975 -12.397 -10.237 1.00 85.00 68 GLY A N 1
ATOM 507 C CA . GLY A 1 68 ? 25.175 -12.512 -9.393 1.00 85.00 68 GLY A CA 1
ATOM 508 C C . GLY A 1 68 ? 25.369 -11.381 -8.374 1.00 85.00 68 GLY A C 1
ATOM 509 O O . GLY A 1 68 ? 26.464 -11.217 -7.837 1.00 85.00 68 GLY A O 1
ATOM 510 N N . ARG A 1 69 ? 24.321 -10.591 -8.101 1.00 88.94 69 ARG A N 1
ATOM 511 C CA . ARG A 1 69 ? 24.342 -9.459 -7.154 1.00 88.94 69 ARG A CA 1
ATOM 512 C C . ARG A 1 69 ? 23.323 -9.669 -6.033 1.00 88.94 69 ARG A C 1
ATOM 514 O O . ARG A 1 69 ? 22.253 -9.065 -6.058 1.00 88.94 69 ARG A O 1
ATOM 521 N N . PRO A 1 70 ? 23.616 -10.538 -5.048 1.00 88.25 70 PRO A N 1
ATOM 522 C CA . PRO A 1 70 ? 22.673 -10.829 -3.966 1.00 88.25 70 PRO A CA 1
ATOM 523 C C . PRO A 1 70 ? 22.329 -9.586 -3.129 1.00 88.25 70 PRO A C 1
ATOM 525 O O . PRO A 1 70 ? 21.239 -9.504 -2.570 1.00 88.25 70 PRO A O 1
ATOM 528 N N . ASP A 1 71 ? 23.227 -8.599 -3.087 1.00 91.06 71 ASP A N 1
ATOM 529 C CA . ASP A 1 71 ? 23.013 -7.292 -2.466 1.00 91.06 71 ASP A CA 1
ATOM 530 C C . ASP A 1 71 ? 21.865 -6.507 -3.122 1.00 91.06 71 ASP A C 1
ATOM 532 O O . ASP A 1 71 ? 21.022 -5.943 -2.423 1.00 91.06 71 ASP A O 1
ATOM 536 N N . VAL A 1 72 ? 21.792 -6.517 -4.458 1.00 90.12 72 VAL A N 1
ATOM 537 C CA . VAL A 1 72 ? 20.729 -5.845 -5.226 1.00 90.12 72 VAL A CA 1
ATOM 538 C C . VAL A 1 72 ? 19.392 -6.553 -5.027 1.00 90.12 72 VAL A C 1
ATOM 540 O O . VAL A 1 72 ? 18.391 -5.890 -4.753 1.00 90.12 72 VAL A O 1
ATOM 543 N N . ALA A 1 73 ? 19.392 -7.888 -5.053 1.00 89.25 73 ALA A N 1
ATOM 544 C CA . ALA A 1 73 ? 18.193 -8.683 -4.803 1.00 89.25 73 ALA A CA 1
ATOM 545 C C . ALA A 1 73 ? 17.609 -8.430 -3.408 1.00 89.25 73 ALA A C 1
ATOM 547 O O . ALA A 1 73 ? 16.403 -8.220 -3.254 1.00 89.25 73 ALA A O 1
ATOM 548 N N . GLN A 1 74 ? 18.469 -8.372 -2.388 1.00 89.62 74 GLN A N 1
ATOM 549 C CA . GLN A 1 74 ? 18.050 -8.069 -1.025 1.00 89.62 74 GLN A CA 1
ATOM 550 C C . GLN A 1 74 ? 17.507 -6.639 -0.890 1.00 89.62 74 GLN A C 1
ATOM 552 O O . GLN A 1 74 ? 16.507 -6.433 -0.200 1.00 89.62 74 GLN A O 1
ATOM 557 N N . ALA A 1 75 ? 18.140 -5.657 -1.538 1.00 90.31 75 ALA A N 1
ATOM 558 C CA . ALA A 1 75 ? 17.668 -4.275 -1.533 1.00 90.31 75 ALA A CA 1
ATOM 559 C C . ALA A 1 75 ? 16.289 -4.147 -2.202 1.00 90.31 75 ALA A C 1
ATOM 561 O O . ALA A 1 75 ? 15.373 -3.586 -1.603 1.00 90.31 75 ALA A O 1
ATOM 562 N N . ALA A 1 76 ? 16.107 -4.740 -3.386 1.00 89.38 76 ALA A N 1
ATOM 563 C CA . ALA A 1 76 ? 14.837 -4.723 -4.111 1.00 89.38 76 ALA A CA 1
ATOM 564 C C . ALA A 1 76 ? 13.704 -5.388 -3.310 1.00 89.38 76 ALA A C 1
ATOM 566 O O . ALA A 1 76 ? 12.620 -4.818 -3.171 1.00 89.38 76 ALA A O 1
ATOM 567 N N . ALA A 1 77 ? 13.970 -6.555 -2.712 1.00 88.75 77 ALA A N 1
ATOM 568 C CA . ALA A 1 77 ? 13.009 -7.239 -1.850 1.00 88.75 77 ALA A CA 1
ATOM 569 C C . ALA A 1 77 ? 12.631 -6.393 -0.622 1.00 88.75 77 ALA A C 1
ATOM 571 O O . ALA A 1 77 ? 11.462 -6.332 -0.240 1.00 88.75 77 ALA A O 1
ATOM 572 N N . ARG A 1 78 ? 13.609 -5.710 -0.013 1.00 90.88 78 ARG A N 1
ATOM 573 C CA . ARG A 1 78 ? 13.385 -4.859 1.160 1.00 90.88 78 ARG A CA 1
ATOM 574 C C . ARG A 1 78 ? 12.518 -3.644 0.841 1.00 90.88 78 ARG A C 1
ATOM 576 O O . ARG A 1 78 ? 11.661 -3.308 1.654 1.00 90.88 78 ARG A O 1
ATOM 583 N N . GLU A 1 79 ? 12.704 -3.011 -0.313 1.00 90.75 79 GLU A N 1
ATOM 584 C CA . GLU A 1 79 ? 11.857 -1.886 -0.730 1.00 90.75 79 GLU A CA 1
ATOM 585 C C . GLU A 1 79 ? 10.404 -2.312 -0.958 1.00 90.75 79 GLU A C 1
ATOM 587 O O . GLU A 1 79 ? 9.473 -1.644 -0.493 1.00 90.75 79 GLU A O 1
ATOM 592 N N . LEU A 1 80 ? 10.192 -3.469 -1.592 1.00 89.38 80 LEU A N 1
ATOM 593 C CA . LEU A 1 80 ? 8.852 -4.023 -1.786 1.00 89.38 80 LEU A CA 1
ATOM 594 C C . LEU A 1 80 ? 8.180 -4.362 -0.446 1.00 89.38 80 LEU A C 1
ATOM 596 O O . LEU A 1 80 ? 7.025 -4.005 -0.220 1.00 89.38 80 LEU A O 1
ATOM 600 N N . GLU A 1 81 ? 8.920 -4.993 0.466 1.00 88.25 81 GLU A N 1
ATOM 601 C CA . GLU A 1 81 ? 8.472 -5.319 1.824 1.00 88.25 81 GLU A CA 1
ATOM 602 C C . GLU A 1 81 ? 8.105 -4.055 2.625 1.00 88.25 81 GLU A C 1
ATOM 604 O O . GLU A 1 81 ? 7.064 -4.007 3.284 1.00 88.25 81 GLU A O 1
ATOM 609 N N . ASN A 1 82 ? 8.935 -3.007 2.567 1.00 90.00 82 ASN A N 1
ATOM 610 C CA . ASN A 1 82 ? 8.665 -1.730 3.232 1.00 90.00 82 ASN A CA 1
ATOM 611 C C . ASN A 1 82 ? 7.406 -1.062 2.661 1.00 90.00 82 ASN A C 1
ATOM 613 O O . ASN A 1 82 ? 6.541 -0.623 3.422 1.00 90.00 82 ASN A O 1
ATOM 617 N N . THR A 1 83 ? 7.269 -1.050 1.334 1.00 91.38 83 THR A N 1
ATOM 618 C CA . THR A 1 83 ? 6.089 -0.511 0.645 1.00 91.38 83 THR A CA 1
ATOM 619 C C . THR A 1 83 ? 4.823 -1.261 1.051 1.00 91.38 83 THR A C 1
ATOM 621 O O . THR A 1 83 ? 3.819 -0.639 1.400 1.00 91.38 83 THR A O 1
ATOM 624 N N . ALA A 1 84 ? 4.878 -2.595 1.103 1.00 86.69 84 ALA A N 1
ATOM 625 C CA . ALA A 1 84 ? 3.762 -3.429 1.538 1.00 86.69 84 ALA A CA 1
ATOM 626 C C . ALA A 1 84 ? 3.364 -3.156 2.999 1.00 86.69 84 ALA A C 1
ATOM 628 O O . ALA A 1 84 ? 2.172 -3.070 3.309 1.00 86.69 84 ALA A O 1
ATOM 629 N N . LYS A 1 85 ? 4.337 -2.967 3.900 1.00 85.00 85 LYS A N 1
ATOM 630 C CA . LYS A 1 85 ? 4.083 -2.611 5.308 1.00 85.00 85 LYS A CA 1
ATOM 631 C C . LYS A 1 85 ? 3.363 -1.276 5.432 1.00 85.00 85 LYS A C 1
ATOM 633 O O . LYS A 1 85 ? 2.351 -1.203 6.128 1.00 85.00 85 LYS A O 1
ATOM 638 N N . VAL A 1 86 ? 3.848 -0.248 4.737 1.00 92.19 86 VAL A N 1
ATOM 639 C CA . VAL A 1 86 ? 3.240 1.087 4.772 1.00 92.19 86 VAL A CA 1
ATOM 640 C C . VAL A 1 86 ? 1.841 1.068 4.164 1.00 92.19 86 VAL A C 1
ATOM 642 O O . VAL A 1 86 ? 0.916 1.581 4.786 1.00 92.19 86 VAL A O 1
ATOM 645 N N . ALA A 1 87 ? 1.641 0.398 3.026 1.00 88.69 87 ALA A N 1
ATOM 646 C CA . ALA A 1 87 ? 0.317 0.239 2.422 1.00 88.69 87 ALA A CA 1
ATOM 647 C C . ALA A 1 87 ? -0.663 -0.515 3.339 1.00 88.69 87 ALA A C 1
ATOM 649 O O . ALA A 1 87 ? -1.823 -0.127 3.470 1.00 88.69 87 ALA A O 1
ATOM 650 N N . THR A 1 88 ? -0.193 -1.558 4.031 1.00 83.75 88 THR A N 1
ATOM 651 C CA . THR A 1 88 ? -1.000 -2.315 5.003 1.00 83.75 88 THR A CA 1
ATOM 652 C C . THR A 1 88 ? -1.385 -1.451 6.199 1.00 83.75 88 THR A C 1
ATOM 654 O O . THR A 1 88 ? -2.526 -1.499 6.665 1.00 83.75 88 THR A O 1
ATOM 657 N N . TYR A 1 89 ? -0.453 -0.643 6.706 1.00 87.56 89 TYR A N 1
ATOM 658 C CA . TYR A 1 89 ? -0.742 0.256 7.816 1.00 87.56 89 TYR A CA 1
ATOM 659 C C . TYR A 1 89 ? -1.675 1.399 7.398 1.00 87.56 89 TYR A C 1
ATOM 661 O O . TYR A 1 89 ? -2.595 1.747 8.135 1.00 87.56 89 TYR A O 1
ATOM 669 N N . LEU A 1 90 ? -1.522 1.906 6.176 1.00 90.69 90 LEU A N 1
ATOM 670 C CA . LEU A 1 90 ? -2.435 2.877 5.586 1.00 90.69 90 LEU A CA 1
ATOM 671 C C . LEU A 1 90 ? -3.856 2.305 5.456 1.00 90.69 90 LEU A C 1
ATOM 673 O O . LEU A 1 90 ? -4.809 2.946 5.890 1.00 90.69 90 LEU A O 1
ATOM 677 N N . TYR A 1 91 ? -4.001 1.072 4.959 1.00 88.81 91 TYR A N 1
ATOM 678 C CA . TYR A 1 91 ? -5.273 0.337 4.972 1.00 88.81 91 TYR A CA 1
ATOM 679 C C . TYR A 1 91 ? -5.861 0.238 6.388 1.00 88.81 91 TYR A C 1
ATOM 681 O O . TYR A 1 91 ? -7.052 0.482 6.591 1.00 88.81 91 TYR A O 1
ATOM 689 N N . PHE A 1 92 ? -5.031 -0.076 7.389 1.00 84.19 92 PHE A N 1
ATOM 690 C CA . PHE A 1 92 ? -5.474 -0.160 8.776 1.00 84.19 92 PHE A CA 1
ATOM 691 C C . PHE A 1 92 ? -6.029 1.177 9.280 1.00 84.19 92 PHE A C 1
ATOM 693 O O . PHE A 1 92 ? -7.126 1.180 9.840 1.00 84.19 92 PHE A O 1
ATOM 700 N N . LEU A 1 93 ? -5.305 2.281 9.068 1.00 84.06 93 LEU A N 1
ATOM 701 C CA . LEU A 1 93 ? -5.716 3.621 9.497 1.00 84.06 93 LEU A CA 1
ATOM 702 C C . LEU A 1 93 ? -6.944 4.115 8.737 1.00 84.06 93 LEU A C 1
ATOM 704 O O . LEU A 1 93 ? -7.847 4.687 9.346 1.00 84.06 93 LEU A O 1
ATOM 708 N N . PHE A 1 94 ? -7.041 3.825 7.437 1.00 90.19 94 PHE A N 1
ATOM 709 C CA . PHE A 1 94 ? -8.284 4.038 6.709 1.00 90.19 94 PHE A CA 1
ATOM 710 C C . PHE A 1 94 ? -9.426 3.231 7.312 1.00 90.19 94 PHE A C 1
ATOM 712 O O . PHE A 1 94 ? -10.542 3.707 7.270 1.00 90.19 94 PHE A O 1
ATOM 719 N N . GLY A 1 95 ? -9.195 2.067 7.918 1.00 85.12 95 GLY A N 1
ATOM 720 C CA . GLY A 1 95 ? -10.227 1.317 8.639 1.00 85.12 95 GLY A CA 1
ATOM 721 C C . GLY A 1 95 ? -10.779 2.021 9.887 1.00 85.12 95 GLY A C 1
ATOM 722 O O . GLY A 1 95 ? -11.940 1.796 10.232 1.00 85.12 95 GLY A O 1
ATOM 723 N N . GLU A 1 96 ? -9.980 2.876 10.532 1.00 83.50 96 GLU A N 1
ATOM 724 C CA . GLU A 1 96 ? -10.349 3.607 11.757 1.00 83.50 96 GLU A CA 1
ATOM 725 C C . GLU A 1 96 ? -11.141 4.895 11.474 1.00 83.50 96 GLU A C 1
ATOM 727 O O . GLU A 1 96 ? -11.804 5.433 12.361 1.00 83.50 96 GLU A O 1
ATOM 732 N N . VAL A 1 97 ? -11.112 5.395 10.234 1.00 86.69 97 VAL A N 1
ATOM 733 C CA . VAL A 1 97 ? -11.894 6.576 9.839 1.00 86.69 97 VAL A CA 1
ATOM 734 C C . VAL A 1 97 ? -13.402 6.276 9.989 1.00 86.69 97 VAL A C 1
ATOM 736 O O . VAL A 1 97 ? -13.851 5.166 9.672 1.00 86.69 97 VAL A O 1
ATOM 739 N N . PRO A 1 98 ? -14.236 7.234 10.446 1.00 81.31 98 PRO A N 1
ATOM 740 C CA . PRO A 1 98 ? -15.666 6.998 10.630 1.00 81.31 98 PRO A CA 1
ATOM 741 C C . PRO A 1 98 ? -16.338 6.423 9.368 1.00 81.31 98 PRO A C 1
ATOM 743 O O . PRO A 1 98 ? -16.127 6.957 8.276 1.00 81.31 98 PRO A O 1
ATOM 746 N N . PRO A 1 99 ? -17.181 5.372 9.475 1.00 75.75 99 PRO A N 1
ATOM 747 C CA . PRO A 1 99 ? -17.766 4.693 8.311 1.00 75.75 99 PRO A CA 1
ATOM 748 C C . PRO A 1 99 ? -18.478 5.624 7.323 1.00 75.75 99 PRO A C 1
ATOM 750 O O . PRO A 1 99 ? -18.399 5.418 6.116 1.00 75.75 99 PRO A O 1
ATOM 753 N N . ARG A 1 100 ? -19.134 6.676 7.830 1.00 76.25 100 ARG A N 1
ATOM 754 C CA . ARG A 1 100 ? -19.806 7.695 7.011 1.00 76.25 100 ARG A CA 1
ATOM 755 C C . ARG A 1 100 ? -18.837 8.419 6.073 1.00 76.25 100 ARG A C 1
ATOM 757 O O . ARG A 1 100 ? -19.122 8.526 4.887 1.00 76.25 100 ARG A O 1
ATOM 764 N N . VAL A 1 101 ? -17.700 8.864 6.608 1.00 83.75 101 VAL A N 1
ATOM 765 C CA . VAL A 1 101 ? -16.650 9.580 5.867 1.00 83.75 101 VAL A CA 1
ATOM 766 C C . VAL A 1 101 ? -16.034 8.656 4.810 1.00 83.75 101 VAL A C 1
ATOM 768 O O . VAL A 1 101 ? -15.911 9.022 3.647 1.00 83.75 101 VAL A O 1
ATOM 771 N N . ARG A 1 102 ? -15.733 7.406 5.185 1.00 86.56 102 ARG A N 1
ATOM 772 C CA . ARG A 1 102 ? -15.156 6.402 4.272 1.00 86.56 102 ARG A CA 1
ATOM 773 C C . ARG A 1 102 ? -16.076 6.032 3.119 1.00 86.56 102 ARG A C 1
ATOM 775 O O . ARG A 1 102 ? -15.614 5.883 1.996 1.00 86.56 102 ARG A O 1
ATOM 782 N N . MET A 1 103 ? -17.376 5.897 3.382 1.00 80.94 103 MET A N 1
ATOM 783 C CA . MET A 1 103 ? -18.368 5.607 2.343 1.00 80.94 103 MET A CA 1
ATOM 784 C C . MET A 1 103 ? -18.425 6.723 1.292 1.00 80.94 103 MET A C 1
ATOM 786 O O . MET A 1 103 ? -18.548 6.443 0.100 1.00 80.94 103 MET A O 1
ATOM 790 N N . GLU A 1 104 ? -18.312 7.979 1.720 1.00 83.62 104 GLU A N 1
ATOM 791 C CA . GLU A 1 104 ? -18.266 9.132 0.820 1.00 83.62 104 GLU A CA 1
ATOM 792 C C . GLU A 1 104 ? -17.000 9.109 -0.044 1.00 83.62 104 GLU A C 1
ATOM 794 O O . GLU A 1 104 ? -17.093 9.201 -1.269 1.00 83.62 104 GLU A O 1
ATOM 799 N N . TRP A 1 105 ? -15.834 8.859 0.563 1.00 89.25 105 TRP A N 1
ATOM 800 C CA . TRP A 1 105 ? -14.576 8.689 -0.173 1.00 89.25 105 TRP A CA 1
ATOM 801 C C . TRP A 1 105 ? -14.640 7.533 -1.167 1.00 89.25 105 TRP A C 1
ATOM 803 O O . TRP A 1 105 ? -14.239 7.680 -2.316 1.00 89.25 105 TRP A O 1
ATOM 813 N N . ALA A 1 106 ? -15.167 6.384 -0.753 1.00 85.25 106 ALA A N 1
ATOM 814 C CA . ALA A 1 106 ? -15.260 5.208 -1.604 1.00 85.25 106 ALA A CA 1
ATOM 815 C C . ALA A 1 106 ? -16.235 5.396 -2.761 1.00 85.25 106 ALA A C 1
ATOM 817 O O . ALA A 1 106 ? -15.963 4.917 -3.858 1.00 85.25 106 ALA A O 1
ATOM 818 N N . SER A 1 107 ? -17.346 6.099 -2.538 1.00 79.31 107 SER A N 1
ATOM 819 C CA . SER A 1 107 ? -18.295 6.434 -3.603 1.00 79.31 107 SER A CA 1
ATOM 820 C C . SER A 1 107 ? -17.619 7.298 -4.665 1.00 79.31 107 SER A C 1
ATOM 822 O O . SER A 1 107 ? -17.699 6.978 -5.844 1.00 79.31 107 SER A O 1
ATOM 824 N N . MET A 1 108 ? -16.876 8.316 -4.229 1.00 83.06 108 MET A N 1
ATOM 825 C CA . MET A 1 108 ? -16.122 9.216 -5.101 1.00 83.06 108 MET A CA 1
ATOM 826 C C . MET A 1 108 ? -14.979 8.511 -5.848 1.00 83.06 108 MET A C 1
ATOM 828 O O . MET A 1 108 ? -14.746 8.777 -7.020 1.00 83.06 108 MET A O 1
ATOM 832 N N . LEU A 1 109 ? -14.262 7.598 -5.186 1.00 83.69 109 LEU A N 1
ATOM 833 C CA . LEU A 1 109 ? -13.087 6.924 -5.751 1.00 83.69 109 LEU A CA 1
ATOM 834 C C . LEU A 1 109 ? -13.412 5.657 -6.556 1.00 83.69 109 LEU A C 1
ATOM 836 O O . LEU A 1 109 ? -12.535 5.154 -7.257 1.00 83.69 109 LEU A O 1
ATOM 840 N N . SER A 1 110 ? -14.637 5.128 -6.460 1.00 75.75 110 SER A N 1
ATOM 841 C CA . SER A 1 110 ? -15.082 3.980 -7.272 1.00 75.75 110 SER A CA 1
ATOM 842 C C . SER A 1 110 ? -15.404 4.376 -8.718 1.00 75.75 110 SER A C 1
ATOM 844 O O . SER A 1 110 ? -15.396 3.527 -9.612 1.00 75.75 110 SER A O 1
ATOM 846 N N . GLU A 1 111 ? -15.663 5.660 -8.968 1.00 67.75 111 GLU A N 1
ATOM 847 C CA . GLU A 1 111 ? -15.800 6.225 -10.310 1.00 67.75 111 GLU A CA 1
ATOM 848 C C . GLU A 1 111 ? -14.396 6.405 -10.915 1.00 67.75 111 GLU A C 1
ATOM 850 O O . GLU A 1 111 ? -13.748 7.438 -10.773 1.00 67.75 111 GLU A O 1
ATOM 855 N N . TYR A 1 112 ? -13.889 5.340 -11.549 1.00 59.38 112 TYR A N 1
ATOM 856 C CA . TYR A 1 112 ? -12.529 5.264 -12.113 1.00 59.38 112 TYR A CA 1
ATOM 857 C C . TYR A 1 112 ? -12.263 6.252 -13.273 1.00 59.38 112 TYR A C 1
ATOM 859 O O . TYR A 1 112 ? -11.136 6.343 -13.750 1.00 59.38 112 TYR A O 1
ATOM 867 N N . ASP A 1 113 ? -13.260 7.021 -13.714 1.00 54.97 113 ASP A N 1
ATOM 868 C CA . ASP A 1 113 ? -13.151 7.883 -14.898 1.00 54.97 113 ASP A CA 1
ATOM 869 C C . ASP A 1 113 ? -12.281 9.137 -14.677 1.00 54.97 113 ASP A C 1
ATOM 871 O O . ASP A 1 113 ? -11.892 9.788 -15.647 1.00 54.97 113 ASP A O 1
ATOM 875 N N . ALA A 1 114 ? -11.905 9.458 -13.429 1.00 58.75 114 ALA A N 1
ATOM 876 C CA . ALA A 1 114 ? -10.978 10.548 -13.116 1.00 58.75 114 ALA A CA 1
ATOM 877 C C . ALA A 1 114 ? -9.804 10.081 -12.224 1.00 58.75 114 ALA A C 1
ATOM 879 O O . ALA A 1 114 ? -10.023 9.538 -11.132 1.00 58.75 114 ALA A O 1
ATOM 880 N N . PRO A 1 115 ? -8.538 10.314 -12.627 1.00 66.69 115 PRO A N 1
ATOM 881 C CA . PRO A 1 115 ? -7.397 10.122 -11.744 1.00 66.69 115 PRO A CA 1
ATOM 882 C C . PRO A 1 115 ? -7.485 11.136 -10.601 1.00 66.69 115 PRO A C 1
ATOM 884 O O . PRO A 1 115 ? -7.364 12.342 -10.809 1.00 66.69 115 PRO A O 1
ATOM 887 N N . TRP A 1 116 ? -7.705 10.641 -9.386 1.00 79.94 116 TRP A N 1
ATOM 888 C CA . TRP A 1 116 ? -7.601 11.462 -8.189 1.00 79.94 116 TRP A CA 1
ATOM 889 C C . TRP A 1 116 ? -6.145 11.507 -7.758 1.00 79.94 116 TRP A C 1
ATOM 891 O O . TRP A 1 116 ? -5.511 10.466 -7.590 1.00 79.94 116 TRP A O 1
ATOM 901 N N . ASP A 1 117 ? -5.633 12.717 -7.569 1.00 87.56 117 ASP A N 1
ATOM 902 C CA . ASP A 1 117 ? -4.333 12.933 -6.950 1.00 87.56 117 ASP A CA 1
ATOM 903 C C . ASP A 1 117 ? -4.469 12.743 -5.436 1.00 87.56 117 ASP A C 1
ATOM 905 O O . ASP A 1 117 ? -4.866 13.652 -4.706 1.00 87.56 117 ASP A O 1
ATOM 909 N N . LEU A 1 118 ? -4.189 11.520 -4.991 1.00 92.62 118 LEU A N 1
ATOM 910 C CA . LEU A 1 118 ? -4.221 11.077 -3.601 1.00 92.62 118 LEU A CA 1
ATOM 911 C C . LEU A 1 118 ? -2.895 11.325 -2.881 1.00 92.62 118 LEU A C 1
ATOM 913 O O . LEU A 1 118 ? -2.728 10.858 -1.756 1.00 92.62 118 LEU A O 1
ATOM 917 N N . ARG A 1 119 ? -1.964 12.069 -3.492 1.00 93.75 119 ARG A N 1
ATOM 918 C CA . ARG A 1 119 ? -0.778 12.565 -2.794 1.00 93.75 119 ARG A CA 1
ATOM 919 C C . ARG A 1 119 ? -1.151 13.543 -1.686 1.00 93.75 119 ARG A C 1
ATOM 921 O O . ARG A 1 119 ? -0.491 13.566 -0.658 1.00 93.75 119 ARG A O 1
ATOM 928 N N . ASP A 1 120 ? -2.197 14.335 -1.890 1.00 93.94 120 ASP A N 1
ATOM 929 C CA . ASP A 1 120 ? -2.724 15.276 -0.905 1.00 93.94 120 ASP A CA 1
ATOM 930 C C . ASP A 1 120 ? -4.108 14.816 -0.434 1.00 93.94 120 ASP A C 1
ATOM 932 O O . ASP A 1 120 ? -5.129 15.065 -1.085 1.00 93.94 120 ASP A O 1
ATOM 936 N N . LEU A 1 121 ? -4.149 14.143 0.719 1.00 94.31 121 LEU A N 1
ATOM 937 C CA . LEU A 1 121 ? -5.398 13.641 1.289 1.00 94.31 121 LEU A CA 1
ATOM 938 C C . LEU A 1 121 ? -6.312 14.766 1.791 1.00 94.31 121 LEU A C 1
ATOM 940 O O . LEU A 1 121 ? -7.499 14.523 2.016 1.00 94.31 121 LEU A O 1
ATOM 944 N N . ALA A 1 122 ? -5.817 16.004 1.919 1.00 93.38 122 ALA A N 1
ATOM 945 C CA . ALA A 1 122 ? -6.638 17.129 2.359 1.00 93.38 122 ALA A CA 1
ATOM 946 C C . ALA A 1 122 ? -7.740 17.513 1.368 1.00 93.38 122 ALA A C 1
ATOM 948 O O . ALA A 1 122 ? -8.696 18.198 1.740 1.00 93.38 122 ALA A O 1
ATOM 949 N N . ARG A 1 123 ? -7.635 17.032 0.127 1.00 90.81 123 ARG A N 1
ATOM 950 C CA . ARG A 1 123 ? -8.647 17.190 -0.922 1.00 90.81 123 ARG A CA 1
ATOM 951 C C . ARG A 1 123 ? -9.848 16.266 -0.745 1.00 90.81 123 ARG A C 1
ATOM 953 O O . ARG A 1 123 ? -10.864 16.472 -1.406 1.00 90.81 123 ARG A O 1
ATOM 960 N N . LEU A 1 124 ? -9.750 15.253 0.117 1.00 91.62 124 LEU A N 1
ATOM 961 C CA . LEU A 1 124 ? -10.864 14.355 0.391 1.00 91.62 124 LEU A CA 1
ATOM 962 C C . LEU A 1 124 ? -11.987 15.097 1.142 1.00 91.62 124 LEU A C 1
ATOM 964 O O . LEU A 1 124 ? -11.719 15.900 2.044 1.00 91.62 124 LEU A O 1
ATOM 968 N N . PRO A 1 125 ? -13.264 14.826 0.819 1.00 90.62 125 PRO A N 1
ATOM 969 C CA . PRO A 1 125 ? -14.377 15.474 1.500 1.00 90.62 125 PRO A CA 1
ATOM 970 C C . PRO A 1 125 ? -14.379 15.102 2.984 1.00 90.62 125 PRO A C 1
ATOM 972 O O . PRO A 1 125 ? -13.986 14.004 3.368 1.00 90.62 125 PRO A O 1
ATOM 975 N N . GLN A 1 126 ? -14.792 16.031 3.846 1.00 89.62 126 GLN A N 1
ATOM 976 C CA . GLN A 1 126 ? -14.777 15.849 5.307 1.00 89.6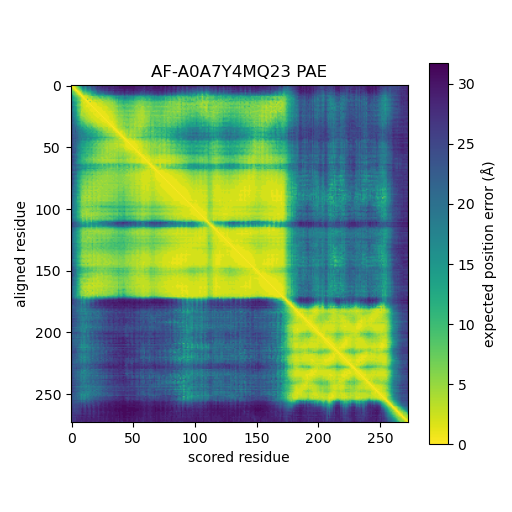2 126 GLN A CA 1
ATOM 977 C C . GLN A 1 126 ? -13.391 15.526 5.903 1.00 89.62 126 GLN A C 1
ATOM 979 O O . GLN A 1 126 ? -13.302 15.182 7.075 1.00 89.62 126 GLN A O 1
ATOM 984 N N . TRP A 1 127 ? -12.285 15.712 5.171 1.00 93.44 127 TRP A N 1
ATOM 985 C CA . TRP A 1 127 ? -10.945 15.510 5.729 1.00 93.44 127 TRP A CA 1
ATOM 986 C C . TRP A 1 127 ? -10.740 16.297 7.026 1.00 93.44 127 TRP A C 1
ATOM 988 O O . TRP A 1 127 ? -10.346 15.744 8.048 1.00 93.44 127 TRP A O 1
ATOM 998 N N . ASN A 1 128 ? -11.111 17.579 7.020 1.00 92.75 128 ASN A N 1
ATOM 999 C CA . ASN A 1 128 ? -10.937 18.481 8.160 1.00 92.75 128 ASN A CA 1
ATOM 1000 C C . ASN A 1 128 ? -11.766 18.113 9.403 1.00 92.75 128 ASN A C 1
ATOM 1002 O O . ASN A 1 128 ? -11.511 18.677 10.464 1.00 92.75 128 ASN A O 1
ATOM 1006 N N . THR A 1 129 ? -12.728 17.186 9.303 1.00 89.56 129 THR A N 1
ATOM 1007 C CA . THR A 1 129 ? -13.489 16.704 10.468 1.00 89.56 129 THR A CA 1
ATOM 1008 C C . THR A 1 129 ? -12.751 15.613 11.242 1.00 89.56 129 THR A C 1
ATOM 1010 O O . THR A 1 129 ? -13.177 15.252 12.336 1.00 89.56 129 THR A O 1
ATOM 1013 N N . LEU A 1 130 ? -11.674 15.058 10.682 1.00 89.88 130 LEU A N 1
ATOM 1014 C CA . LEU A 1 130 ? -10.844 14.057 11.343 1.00 89.88 130 LEU A CA 1
ATOM 1015 C C . LEU A 1 130 ? -9.914 14.698 12.375 1.00 89.88 130 LEU A C 1
ATOM 1017 O O . LEU A 1 130 ? -9.453 15.838 12.217 1.00 89.88 130 LEU A O 1
ATOM 1021 N N . GLU A 1 131 ? -9.582 13.926 13.411 1.00 89.69 131 GLU A N 1
ATOM 1022 C CA . GLU A 1 131 ? -8.616 14.339 14.424 1.00 89.69 131 GLU A CA 1
ATOM 1023 C C . GLU A 1 131 ? -7.279 14.717 13.769 1.00 89.69 131 GLU A C 1
ATOM 1025 O O . GLU A 1 131 ? -6.821 14.081 12.817 1.00 89.69 131 GLU A O 1
ATOM 1030 N N . VAL A 1 132 ? -6.647 15.783 14.270 1.00 91.88 132 VAL A N 1
ATOM 1031 C CA . VAL A 1 132 ? -5.377 16.307 13.737 1.00 91.88 132 VAL A CA 1
ATOM 1032 C C . VAL A 1 132 ? -4.303 15.215 13.691 1.00 91.88 132 VAL A C 1
ATOM 1034 O O . VAL A 1 132 ? -3.563 15.122 12.714 1.00 91.88 132 VAL A O 1
ATOM 1037 N N . THR A 1 133 ? -4.237 14.375 14.726 1.00 87.69 133 THR A N 1
ATOM 1038 C CA . THR A 1 133 ? -3.300 13.248 14.841 1.00 87.69 133 THR A CA 1
ATOM 1039 C C . THR A 1 133 ? -3.523 12.219 13.733 1.00 87.69 133 THR A C 1
ATOM 1041 O O . THR A 1 133 ? -2.576 11.889 13.021 1.00 87.69 133 THR A O 1
ATOM 1044 N N . SER A 1 134 ? -4.767 11.777 13.520 1.00 86.31 134 SER A N 1
ATOM 1045 C CA . SER A 1 134 ? -5.127 10.825 12.463 1.00 86.31 134 SER A CA 1
ATOM 1046 C C . SER A 1 134 ? -4.840 11.379 11.069 1.00 86.31 134 SER A C 1
ATOM 1048 O O . SER A 1 134 ? -4.277 10.674 10.235 1.00 86.31 134 SER A O 1
ATOM 1050 N N . ARG A 1 135 ? -5.167 12.655 10.818 1.00 95.19 135 ARG A N 1
ATOM 1051 C CA . ARG A 1 135 ? -4.848 13.319 9.542 1.00 95.19 135 ARG A CA 1
ATOM 1052 C C . ARG A 1 135 ? -3.354 13.332 9.267 1.00 95.19 135 ARG A C 1
ATOM 1054 O O . ARG A 1 135 ? -2.937 13.006 8.160 1.00 95.19 135 ARG A O 1
ATOM 1061 N N . ARG A 1 136 ? -2.559 13.696 10.277 1.00 94.12 136 ARG A N 1
ATOM 1062 C CA . ARG A 1 136 ? -1.102 13.754 10.156 1.00 94.12 136 ARG A CA 1
ATOM 1063 C C . ARG A 1 136 ? -0.526 12.374 9.856 1.00 94.12 136 ARG A C 1
ATOM 1065 O O . ARG A 1 136 ? 0.246 12.252 8.920 1.00 94.12 136 ARG A O 1
ATOM 1072 N N . GLN A 1 137 ? -0.954 11.342 10.584 1.00 92.75 137 GLN A N 1
ATOM 1073 C CA . GLN A 1 137 ? -0.493 9.967 10.368 1.00 92.75 137 GLN A CA 1
ATOM 1074 C C . GLN A 1 137 ? -0.838 9.447 8.967 1.00 92.75 137 GLN A C 1
ATOM 1076 O O . GLN A 1 137 ? 0.016 8.877 8.296 1.00 92.75 137 GLN A O 1
ATOM 1081 N N . LEU A 1 138 ? -2.075 9.656 8.508 1.00 95.06 138 LEU A N 1
ATOM 1082 C CA . LEU A 1 138 ? -2.497 9.248 7.167 1.00 95.06 138 LEU A CA 1
ATOM 1083 C C . LEU A 1 138 ? -1.664 9.944 6.080 1.00 95.06 138 LEU A C 1
ATOM 1085 O O . LEU A 1 138 ? -1.180 9.279 5.165 1.00 95.06 138 LEU A O 1
ATOM 1089 N N . GLN A 1 139 ? -1.462 11.260 6.206 1.00 97.19 139 GLN A N 1
ATOM 1090 C CA . GLN A 1 139 ? -0.664 12.031 5.254 1.00 97.19 139 GLN A CA 1
ATOM 1091 C C . GLN A 1 139 ? 0.821 11.635 5.294 1.00 97.19 139 GLN A C 1
ATOM 1093 O O . GLN A 1 139 ? 1.408 11.446 4.239 1.00 97.19 139 GLN A O 1
ATOM 1098 N N . GLU A 1 140 ? 1.409 11.413 6.475 1.00 96.81 140 GLU A N 1
ATOM 1099 C CA . GLU A 1 140 ? 2.804 10.965 6.633 1.00 96.81 140 GLU A CA 1
ATOM 1100 C C . GLU A 1 140 ? 3.074 9.638 5.897 1.00 96.81 140 GLU A C 1
ATOM 1102 O O . GLU A 1 140 ? 4.117 9.482 5.260 1.00 96.81 140 GLU A O 1
ATOM 1107 N N . LEU A 1 141 ? 2.139 8.680 5.946 1.00 95.81 141 LEU A N 1
ATOM 1108 C CA . LEU A 1 141 ? 2.278 7.405 5.227 1.00 95.81 141 LEU A CA 1
ATOM 1109 C C . LEU A 1 141 ? 2.158 7.579 3.712 1.00 95.81 141 LEU A C 1
ATOM 1111 O O . LEU A 1 141 ? 2.904 6.949 2.962 1.00 95.81 141 LEU A O 1
ATOM 1115 N N . VAL A 1 142 ? 1.236 8.429 3.259 1.00 96.88 142 VAL A N 1
ATOM 1116 C CA . VAL A 1 142 ? 1.097 8.766 1.837 1.00 96.88 142 VAL A CA 1
ATOM 1117 C C . VAL A 1 142 ? 2.351 9.474 1.332 1.00 96.88 142 VAL A C 1
ATOM 1119 O O . VAL A 1 142 ? 2.924 9.049 0.331 1.00 96.88 142 VAL A O 1
ATOM 1122 N N . ASP A 1 143 ? 2.843 10.478 2.053 1.00 96.94 143 ASP A N 1
ATOM 1123 C CA . ASP A 1 143 ? 4.075 11.192 1.720 1.00 96.94 143 ASP A CA 1
ATOM 1124 C C . ASP A 1 143 ? 5.261 10.229 1.624 1.00 96.94 143 ASP A C 1
ATOM 1126 O O . ASP A 1 143 ? 6.049 10.312 0.679 1.00 96.94 143 ASP A O 1
ATOM 1130 N N . TRP A 1 144 ? 5.356 9.267 2.550 1.00 96.56 144 TRP A N 1
ATOM 1131 C CA . TRP A 1 144 ? 6.383 8.231 2.501 1.00 96.56 144 TRP A CA 1
ATOM 1132 C C . TRP A 1 144 ? 6.279 7.369 1.237 1.00 96.56 144 TRP A C 1
ATOM 1134 O O . TRP A 1 144 ? 7.304 7.126 0.601 1.00 96.56 144 TRP A O 1
ATOM 1144 N N . LEU A 1 145 ? 5.074 6.934 0.843 1.00 95.44 145 LEU A N 1
ATOM 1145 C CA . LEU A 1 145 ? 4.865 6.130 -0.373 1.00 95.44 145 LEU A CA 1
ATOM 1146 C C . LEU A 1 145 ? 5.276 6.903 -1.630 1.00 95.44 145 LEU A C 1
ATOM 1148 O O . LEU A 1 145 ? 6.007 6.384 -2.473 1.00 95.44 145 LEU A O 1
ATOM 1152 N N . PHE A 1 146 ? 4.860 8.165 -1.739 1.00 95.38 146 PHE A N 1
ATOM 1153 C CA . PHE A 1 146 ? 5.222 9.018 -2.872 1.00 95.38 146 PHE A CA 1
ATOM 1154 C C . PHE A 1 146 ? 6.707 9.413 -2.879 1.00 95.38 146 PHE A C 1
ATOM 1156 O O . PHE A 1 146 ? 7.247 9.700 -3.946 1.00 95.38 146 PHE A O 1
ATOM 1163 N N . ALA A 1 147 ? 7.394 9.386 -1.733 1.00 94.75 147 ALA A N 1
ATOM 1164 C CA . ALA A 1 147 ? 8.839 9.604 -1.661 1.00 94.75 147 ALA A CA 1
ATOM 1165 C C . ALA A 1 147 ? 9.663 8.434 -2.234 1.00 94.75 147 ALA A C 1
ATOM 1167 O O . ALA A 1 147 ? 10.824 8.641 -2.584 1.00 94.75 147 ALA A O 1
ATOM 1168 N N . GLN A 1 148 ? 9.082 7.234 -2.382 1.00 90.88 148 GLN A N 1
ATOM 1169 C CA . GLN A 1 148 ? 9.788 6.066 -2.936 1.00 90.88 148 GLN A CA 1
ATOM 1170 C C . GLN A 1 148 ? 9.929 6.099 -4.466 1.00 90.88 148 GLN A C 1
ATOM 1172 O O . GLN A 1 148 ? 10.541 5.208 -5.055 1.00 90.88 148 GLN A O 1
ATOM 1177 N N . MET A 1 149 ? 9.357 7.099 -5.141 1.00 89.56 149 MET A N 1
ATOM 1178 C CA . MET A 1 149 ? 9.317 7.157 -6.600 1.00 89.56 149 MET A CA 1
ATOM 1179 C C . MET A 1 149 ? 9.851 8.458 -7.180 1.00 89.56 149 MET A C 1
ATOM 1181 O O . MET A 1 149 ? 9.914 9.494 -6.525 1.00 89.56 149 MET A O 1
ATOM 1185 N N . ASN A 1 150 ? 10.173 8.411 -8.473 1.00 87.50 150 ASN A N 1
ATOM 1186 C CA . ASN A 1 150 ? 10.479 9.605 -9.243 1.00 87.50 150 ASN A CA 1
ATOM 1187 C C . ASN A 1 150 ? 9.173 10.317 -9.659 1.00 87.50 150 ASN A C 1
ATOM 1189 O O . ASN A 1 150 ? 8.452 9.779 -10.505 1.00 87.50 150 ASN A O 1
ATOM 1193 N N . PRO A 1 151 ? 8.885 11.531 -9.145 1.00 87.75 151 PRO A N 1
ATOM 1194 C CA . PRO A 1 151 ? 7.643 12.246 -9.440 1.00 87.75 151 PRO A CA 1
ATOM 1195 C C . PRO A 1 151 ? 7.534 12.704 -10.902 1.00 87.75 151 PRO A C 1
ATOM 1197 O O . PRO A 1 151 ? 6.439 13.009 -11.362 1.00 87.75 151 PRO A O 1
ATOM 1200 N N . SER A 1 152 ? 8.641 12.730 -11.652 1.00 89.19 152 SER A N 1
ATOM 1201 C CA . SER A 1 152 ? 8.638 13.061 -13.082 1.00 89.19 152 SER A CA 1
ATOM 1202 C C . SER A 1 152 ? 8.083 11.932 -13.958 1.00 89.19 152 SER A C 1
ATOM 1204 O O . SER A 1 152 ? 7.851 12.146 -15.146 1.00 89.19 152 SER A O 1
ATOM 1206 N N . ARG A 1 153 ? 7.888 10.722 -13.409 1.00 87.19 153 ARG A N 1
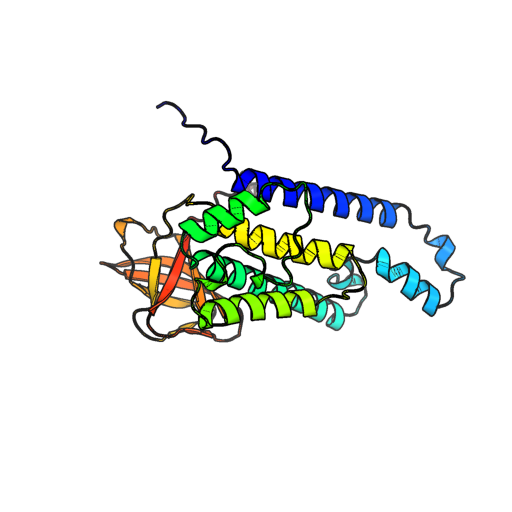ATOM 1207 C CA . ARG A 1 153 ? 7.268 9.594 -14.117 1.00 87.19 153 ARG A CA 1
ATOM 1208 C C . ARG A 1 153 ? 5.787 9.501 -13.752 1.00 87.19 153 ARG A C 1
ATOM 1210 O O . ARG A 1 153 ? 5.438 9.065 -12.659 1.00 87.19 153 ARG A O 1
ATOM 1217 N N . THR A 1 154 ? 4.918 9.861 -14.691 1.00 87.19 154 THR A N 1
ATOM 1218 C CA . THR A 1 154 ? 3.455 9.853 -14.511 1.00 87.19 154 THR A CA 1
ATOM 1219 C C . THR A 1 154 ? 2.902 8.468 -14.173 1.00 87.19 154 THR A C 1
ATOM 1221 O O . THR A 1 154 ? 2.041 8.357 -13.308 1.00 87.19 154 THR A O 1
ATOM 1224 N N . GLU A 1 155 ? 3.437 7.410 -14.786 1.00 83.69 155 GLU A N 1
ATOM 1225 C CA . GLU A 1 155 ? 3.072 6.014 -14.494 1.00 83.69 155 GLU A CA 1
ATOM 1226 C C . GLU A 1 155 ? 3.378 5.622 -13.046 1.00 83.69 155 GLU A C 1
ATOM 1228 O O . GLU A 1 155 ? 2.597 4.917 -12.412 1.00 83.69 155 GLU A O 1
ATOM 1233 N N . ALA A 1 156 ? 4.494 6.115 -12.500 1.00 87.94 156 ALA A N 1
ATOM 1234 C CA . ALA A 1 156 ? 4.840 5.877 -11.108 1.00 87.94 156 ALA A CA 1
ATOM 1235 C C . ALA A 1 156 ? 3.800 6.555 -10.207 1.00 87.94 156 ALA A C 1
ATOM 1237 O O . ALA A 1 156 ? 3.182 5.893 -9.379 1.00 87.94 156 ALA A O 1
ATOM 1238 N N . VAL A 1 157 ? 3.527 7.843 -10.434 1.00 90.69 157 VAL A N 1
ATOM 1239 C CA . VAL A 1 157 ? 2.514 8.601 -9.678 1.00 90.69 157 VAL A CA 1
ATOM 1240 C C . VAL A 1 157 ? 1.142 7.920 -9.744 1.00 90.69 157 VAL A C 1
ATOM 1242 O O . VAL A 1 157 ? 0.467 7.807 -8.722 1.00 90.69 157 VAL A O 1
ATOM 1245 N N . ALA A 1 158 ? 0.744 7.414 -10.913 1.00 88.62 158 ALA A N 1
ATOM 1246 C CA . ALA A 1 158 ? -0.491 6.652 -11.083 1.00 88.62 158 ALA A CA 1
ATOM 1247 C C . ALA A 1 158 ? -0.502 5.367 -10.236 1.00 88.62 158 ALA A C 1
ATOM 1249 O O . ALA A 1 158 ? -1.473 5.128 -9.524 1.00 88.62 158 ALA A O 1
ATOM 1250 N N . LEU A 1 159 ? 0.597 4.603 -10.220 1.00 88.81 159 LEU A N 1
ATOM 1251 C CA . LEU A 1 159 ? 0.725 3.392 -9.405 1.00 88.81 159 LEU A CA 1
ATOM 1252 C C . LEU A 1 159 ? 0.572 3.672 -7.901 1.00 88.81 159 LEU A C 1
ATOM 1254 O O . LEU A 1 159 ? -0.133 2.933 -7.214 1.00 88.81 159 LEU A O 1
ATOM 1258 N N . MET A 1 160 ? 1.203 4.728 -7.371 1.00 93.31 160 MET A N 1
ATOM 1259 C CA . MET A 1 160 ? 1.027 5.087 -5.952 1.00 93.31 160 MET A CA 1
ATOM 1260 C C . MET A 1 160 ? -0.403 5.542 -5.659 1.00 93.31 160 MET A C 1
ATOM 1262 O O . MET A 1 160 ? -0.962 5.151 -4.635 1.00 93.31 160 MET A O 1
ATOM 1266 N N . ASN A 1 161 ? -1.018 6.316 -6.558 1.00 92.81 161 ASN A N 1
ATOM 1267 C CA . ASN A 1 161 ? -2.429 6.675 -6.428 1.00 92.81 161 ASN A CA 1
ATOM 1268 C C . ASN A 1 161 ? -3.319 5.427 -6.391 1.00 92.81 161 ASN A C 1
ATOM 1270 O O . ASN A 1 161 ? -4.183 5.324 -5.525 1.00 92.81 161 ASN A O 1
ATOM 1274 N N . ASP A 1 162 ? -3.078 4.449 -7.262 1.00 90.38 162 ASP A N 1
ATOM 1275 C CA . ASP A 1 162 ? -3.835 3.198 -7.295 1.00 90.38 162 ASP A CA 1
ATOM 1276 C C . ASP A 1 162 ? -3.605 2.329 -6.052 1.00 90.38 162 ASP A C 1
ATOM 1278 O O . ASP A 1 162 ? -4.546 1.700 -5.562 1.00 90.38 162 ASP A O 1
ATOM 1282 N N . LEU A 1 163 ? -2.400 2.342 -5.476 1.00 92.44 163 LEU A N 1
ATOM 1283 C CA . LEU A 1 163 ? -2.105 1.671 -4.209 1.00 92.44 163 LEU A CA 1
ATOM 1284 C C . LEU A 1 163 ? -2.870 2.306 -3.037 1.00 92.44 163 LEU A C 1
ATOM 1286 O O . LEU A 1 163 ? -3.542 1.596 -2.284 1.00 92.44 163 LEU A O 1
ATOM 1290 N N . VAL A 1 164 ? -2.823 3.637 -2.904 1.00 94.38 164 VAL A N 1
ATOM 1291 C CA . VAL A 1 164 ? -3.560 4.383 -1.866 1.00 94.38 164 VAL A CA 1
ATOM 1292 C C . VAL A 1 164 ? -5.069 4.207 -2.046 1.00 94.38 164 VAL A C 1
ATOM 1294 O O . VAL A 1 164 ? -5.784 3.925 -1.082 1.00 94.38 164 VAL A O 1
ATOM 1297 N N . ARG A 1 165 ? -5.556 4.296 -3.289 1.00 91.56 165 ARG A N 1
ATOM 1298 C CA . ARG A 1 165 ? -6.956 4.055 -3.656 1.00 91.56 165 ARG A CA 1
ATOM 1299 C C . ARG A 1 165 ? -7.389 2.644 -3.279 1.00 91.56 165 ARG A C 1
ATOM 1301 O O . ARG A 1 165 ? -8.443 2.487 -2.673 1.00 91.56 165 ARG A O 1
ATOM 1308 N N . SER A 1 166 ? -6.584 1.630 -3.590 1.00 89.50 166 SER A N 1
ATOM 1309 C CA . SER A 1 166 ? -6.875 0.237 -3.235 1.00 89.50 166 SER A CA 1
ATOM 1310 C C . SER A 1 166 ? -6.970 0.065 -1.723 1.00 89.50 166 SER A C 1
ATOM 1312 O O . SER A 1 166 ? -7.950 -0.495 -1.241 1.00 89.50 166 SER A O 1
ATOM 1314 N N . ALA A 1 167 ? -6.017 0.611 -0.961 1.00 90.56 167 ALA A N 1
ATOM 1315 C CA . ALA A 1 167 ? -6.055 0.576 0.500 1.00 90.56 167 ALA A CA 1
ATOM 1316 C C . ALA A 1 167 ? -7.333 1.230 1.058 1.00 90.56 167 ALA A C 1
ATOM 1318 O O . ALA A 1 167 ? -7.985 0.666 1.937 1.00 90.56 167 ALA A O 1
ATOM 1319 N N . LEU A 1 168 ? -7.737 2.382 0.518 1.00 90.56 168 LEU A N 1
ATOM 1320 C CA . LEU A 1 168 ? -8.948 3.086 0.938 1.00 90.56 168 LEU A CA 1
ATOM 1321 C C . LEU A 1 168 ? -10.222 2.321 0.563 1.00 90.56 168 LEU A C 1
ATOM 1323 O O . LEU A 1 168 ? -11.107 2.165 1.406 1.00 90.56 168 LEU A O 1
ATOM 1327 N N . LEU A 1 169 ? -10.337 1.837 -0.675 1.00 88.44 169 LEU A N 1
ATOM 1328 C CA . LEU A 1 169 ? -11.513 1.102 -1.148 1.00 88.44 169 LEU A CA 1
ATOM 1329 C C . LEU A 1 169 ? -11.684 -0.220 -0.399 1.00 88.44 169 LEU A C 1
ATOM 1331 O O . LEU A 1 169 ? -12.800 -0.541 0.008 1.00 88.44 169 LEU A O 1
ATOM 1335 N N . LEU A 1 170 ? -10.586 -0.943 -0.154 1.00 84.62 170 LEU A N 1
ATOM 1336 C CA . LEU A 1 170 ? -10.586 -2.152 0.667 1.00 84.62 170 LEU A CA 1
ATOM 1337 C C . LEU A 1 170 ? -11.017 -1.843 2.099 1.00 84.62 170 LEU A C 1
ATOM 1339 O O . LEU A 1 170 ? -11.856 -2.550 2.646 1.00 84.62 170 LEU A O 1
ATOM 1343 N N . ALA A 1 171 ? -10.503 -0.762 2.694 1.00 84.75 171 ALA A N 1
ATOM 1344 C CA . ALA A 1 171 ? -10.926 -0.353 4.028 1.00 84.75 171 ALA A CA 1
ATOM 1345 C C . ALA A 1 171 ? -12.414 0.021 4.053 1.00 84.75 171 ALA A C 1
ATOM 1347 O O . ALA A 1 171 ? -13.115 -0.287 5.012 1.00 84.75 171 ALA A O 1
ATOM 1348 N N . SER A 1 172 ? -12.907 0.685 3.008 1.00 80.56 172 SER A N 1
ATOM 1349 C CA . SER A 1 172 ? -14.278 1.201 2.916 1.00 80.56 172 SER A CA 1
ATOM 1350 C C . SER A 1 172 ? -15.313 0.145 2.537 1.00 80.56 172 SER A C 1
ATOM 1352 O O . SER A 1 172 ? -16.514 0.380 2.687 1.00 80.56 172 SER A O 1
ATOM 1354 N N . HIS A 1 173 ? -14.871 -1.026 2.085 1.00 71.62 173 HIS A N 1
ATOM 1355 C CA . HIS A 1 173 ? -15.737 -2.174 1.899 1.00 71.62 173 HIS A CA 1
ATOM 1356 C C . HIS A 1 173 ? -16.270 -2.641 3.267 1.00 71.62 173 HIS A C 1
ATOM 1358 O O . HIS A 1 173 ? -15.609 -3.361 4.013 1.00 71.62 173 HIS A O 1
ATOM 1364 N N . ALA A 1 174 ? -17.498 -2.236 3.604 1.00 48.69 174 ALA A N 1
ATOM 1365 C CA . ALA A 1 174 ? -18.225 -2.730 4.773 1.00 48.69 174 ALA A CA 1
ATOM 1366 C C . ALA A 1 174 ? -18.333 -4.277 4.733 1.00 48.69 174 ALA A C 1
ATOM 1368 O O . ALA A 1 174 ? -18.420 -4.874 3.659 1.00 48.69 174 ALA A O 1
ATOM 1369 N N . PRO A 1 175 ? -18.286 -4.950 5.888 1.00 46.81 175 PRO A N 1
ATOM 1370 C CA . PRO A 1 175 ? -17.496 -6.156 6.118 1.00 46.81 175 PRO A CA 1
ATOM 1371 C C . PRO A 1 175 ? -17.967 -7.375 5.313 1.00 46.81 175 PRO A C 1
ATOM 1373 O O . PRO A 1 175 ? -19.152 -7.729 5.297 1.00 46.81 175 PRO A O 1
ATOM 1376 N N . VAL A 1 176 ? -17.015 -8.096 4.721 1.00 40.75 176 VAL A N 1
ATOM 1377 C CA . VAL A 1 176 ? -17.139 -9.553 4.606 1.00 40.75 176 VAL A CA 1
ATOM 1378 C C . VAL A 1 176 ? -16.284 -10.116 5.731 1.00 40.75 176 VAL A C 1
ATOM 1380 O O . VAL A 1 176 ? -15.063 -10.059 5.677 1.00 40.75 176 VAL A O 1
ATOM 1383 N N . GLY A 1 177 ? -16.962 -10.549 6.789 1.00 39.34 177 GLY A N 1
ATOM 1384 C CA . GLY A 1 177 ? -16.365 -10.893 8.071 1.00 39.34 177 GLY A CA 1
ATOM 1385 C C . GLY A 1 177 ? -16.454 -9.707 9.013 1.00 39.34 177 GLY A C 1
ATOM 1386 O O . GLY A 1 177 ? -15.744 -8.719 8.862 1.00 39.34 177 GLY A O 1
ATOM 1387 N N . GLU A 1 178 ? -17.382 -9.781 9.960 1.00 45.28 178 GLU A N 1
ATOM 1388 C CA . GLU A 1 178 ? -17.315 -9.007 11.188 1.00 45.28 178 GLU A CA 1
ATOM 1389 C C . GLU A 1 178 ? -15.851 -8.841 11.623 1.00 45.28 178 GLU A C 1
ATOM 1391 O O . GLU A 1 178 ? -15.235 -9.815 12.048 1.00 45.28 178 GLU A O 1
ATOM 1396 N N . ILE A 1 179 ? -15.272 -7.638 11.494 1.00 51.31 179 ILE A N 1
ATOM 1397 C CA . ILE A 1 179 ? -13.980 -7.364 12.122 1.00 51.31 179 ILE A CA 1
ATOM 1398 C C . ILE A 1 179 ? -14.264 -7.491 13.609 1.00 51.31 179 ILE A C 1
ATOM 1400 O O . ILE A 1 179 ? -14.852 -6.601 14.232 1.00 51.31 179 ILE A O 1
ATOM 1404 N N . VAL A 1 180 ? -13.927 -8.645 14.168 1.00 55.06 180 VAL A N 1
ATOM 1405 C CA . VAL A 1 180 ? -13.952 -8.824 15.604 1.00 55.06 180 VAL A CA 1
ATOM 1406 C C . VAL A 1 180 ? -12.775 -8.010 16.088 1.00 55.06 180 VAL A C 1
ATOM 1408 O O . VAL A 1 180 ? -11.630 -8.394 15.895 1.00 55.06 180 VAL A O 1
ATOM 1411 N N . ALA A 1 181 ? -13.041 -6.814 16.598 1.00 65.75 181 ALA A N 1
ATOM 1412 C CA . ALA A 1 181 ? -12.010 -6.012 17.222 1.00 65.75 181 ALA A CA 1
ATOM 1413 C C . ALA A 1 181 ? -11.696 -6.655 18.575 1.00 65.75 181 ALA A C 1
ATOM 1415 O O . ALA A 1 181 ? -12.520 -6.628 19.491 1.00 65.75 181 ALA A O 1
ATOM 1416 N N . GLY A 1 182 ? -10.525 -7.273 18.678 1.00 79.69 182 GLY A N 1
ATOM 1417 C CA . GLY A 1 182 ? -9.917 -7.568 19.967 1.00 79.69 182 GLY A CA 1
ATOM 1418 C C . GLY A 1 182 ? -8.855 -6.528 20.292 1.00 79.69 182 GLY A C 1
ATOM 1419 O O . GLY A 1 182 ? -8.560 -5.635 19.496 1.00 79.69 182 GLY A O 1
ATOM 1420 N N . HIS A 1 183 ? -8.251 -6.644 21.463 1.00 84.88 183 HIS A N 1
ATOM 1421 C CA . HIS A 1 183 ? -7.121 -5.802 21.824 1.00 84.88 183 HIS A CA 1
ATOM 1422 C C . HIS A 1 183 ? -6.131 -6.555 22.696 1.00 84.88 183 HIS A C 1
ATOM 1424 O O . HIS A 1 183 ? -6.459 -7.558 23.329 1.00 84.88 183 HIS A O 1
ATOM 1430 N N . LEU A 1 184 ? -4.904 -6.054 22.729 1.00 89.25 184 LEU A N 1
ATOM 1431 C CA . LEU A 1 184 ? -3.879 -6.566 23.617 1.00 89.25 184 LEU A CA 1
ATOM 1432 C C . LEU A 1 184 ? -4.124 -6.031 25.048 1.00 89.25 184 LEU A C 1
ATOM 1434 O O . LEU A 1 184 ? -4.056 -4.818 25.249 1.00 89.25 184 LEU A O 1
ATOM 1438 N N . PRO A 1 185 ? -4.404 -6.882 26.051 1.00 86.56 185 PRO A N 1
ATOM 1439 C CA . PRO A 1 185 ? -4.770 -6.433 27.396 1.00 86.56 185 PRO A CA 1
ATOM 1440 C C . PRO A 1 185 ? -3.571 -5.931 28.212 1.00 86.56 185 PRO A C 1
ATOM 1442 O O . PRO A 1 185 ? -3.757 -5.251 29.216 1.00 86.56 185 PRO A O 1
ATOM 1445 N N . LYS A 1 186 ? -2.339 -6.288 27.823 1.00 88.19 186 LYS A N 1
ATOM 1446 C CA . LYS A 1 186 ? -1.089 -5.867 28.474 1.00 88.19 186 LYS A CA 1
ATOM 1447 C C . LYS A 1 186 ? 0.009 -5.696 27.427 1.00 88.19 186 LYS A C 1
ATOM 1449 O O . LYS A 1 186 ? 0.020 -6.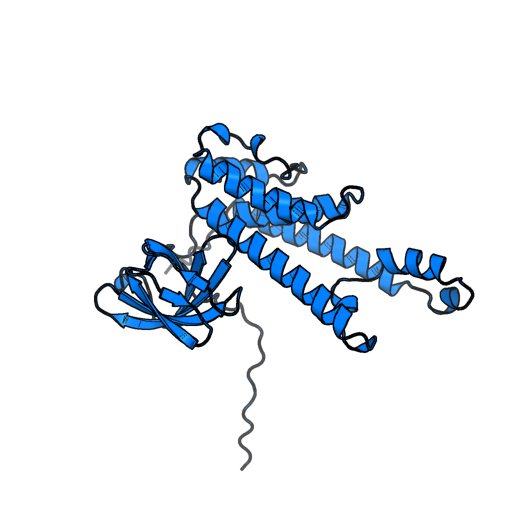469 26.473 1.00 88.19 186 LYS A O 1
ATOM 1454 N N . PRO A 1 187 ? 0.953 -4.758 27.595 1.00 88.75 187 PRO A N 1
ATOM 1455 C CA . PRO A 1 187 ? 2.065 -4.613 26.664 1.00 88.75 187 PRO A CA 1
ATOM 1456 C C . PRO A 1 187 ? 2.834 -5.927 26.492 1.00 88.75 187 PRO A C 1
ATOM 1458 O O . PRO A 1 187 ? 3.136 -6.602 27.479 1.00 88.75 187 PRO A O 1
ATOM 1461 N N . ALA A 1 188 ? 3.168 -6.279 25.251 1.00 90.06 188 ALA A N 1
ATOM 1462 C CA . ALA A 1 188 ? 3.891 -7.510 24.946 1.00 90.06 188 ALA A CA 1
ATOM 1463 C C . ALA A 1 188 ? 4.888 -7.307 23.794 1.00 90.06 188 ALA A C 1
ATOM 1465 O O . ALA A 1 188 ? 4.550 -6.680 22.784 1.00 90.06 188 ALA A O 1
ATOM 1466 N N . PRO A 1 189 ? 6.115 -7.847 23.902 1.00 90.88 189 PRO A N 1
ATOM 1467 C CA . PRO A 1 189 ? 7.020 -7.921 22.768 1.00 90.88 189 PRO A CA 1
ATOM 1468 C C . PRO A 1 189 ? 6.557 -9.030 21.816 1.00 90.88 189 PRO A C 1
ATOM 1470 O O . PRO A 1 189 ? 6.412 -10.181 22.216 1.00 90.88 189 PRO A O 1
ATOM 1473 N N . ALA A 1 190 ? 6.362 -8.701 20.544 1.00 90.06 190 ALA A N 1
ATOM 1474 C CA . ALA A 1 190 ? 6.021 -9.649 19.494 1.00 90.06 190 ALA A CA 1
ATOM 1475 C C . ALA A 1 190 ? 7.258 -10.008 18.665 1.00 90.06 190 ALA A C 1
ATOM 1477 O O . ALA A 1 190 ? 7.887 -9.140 18.053 1.00 90.06 190 ALA A O 1
ATOM 1478 N N . ARG A 1 191 ? 7.586 -11.301 18.629 1.00 92.50 191 ARG A N 1
ATOM 1479 C CA . ARG A 1 191 ? 8.585 -11.914 17.743 1.00 92.50 191 ARG A CA 1
ATOM 1480 C C . ARG A 1 191 ? 7.957 -13.129 17.075 1.00 92.50 191 ARG A C 1
ATOM 1482 O O . ARG A 1 191 ? 6.994 -13.685 17.598 1.00 92.50 191 ARG A O 1
ATOM 1489 N N . VAL A 1 192 ? 8.501 -13.567 15.943 1.00 89.62 192 VAL A N 1
ATOM 1490 C CA . VAL A 1 192 ? 8.058 -14.818 15.310 1.00 89.62 192 VAL A CA 1
ATOM 1491 C C . VAL A 1 192 ? 8.173 -15.970 16.317 1.00 89.62 192 VAL A C 1
ATOM 1493 O O . VAL A 1 192 ? 9.210 -16.147 16.953 1.00 89.62 192 VAL A O 1
ATOM 1496 N N . GLY A 1 193 ? 7.081 -16.716 16.495 1.00 87.44 193 GLY A N 1
ATOM 1497 C CA . GLY A 1 193 ? 6.938 -17.791 17.478 1.00 87.44 193 GLY A CA 1
ATOM 1498 C C . GLY A 1 193 ? 6.373 -17.365 18.839 1.00 87.44 193 GLY A C 1
ATOM 1499 O O . GLY A 1 193 ? 5.963 -18.231 19.608 1.00 87.44 193 GLY A O 1
ATOM 1500 N N . THR A 1 194 ? 6.302 -16.067 19.154 1.00 90.69 194 THR A N 1
ATOM 1501 C CA . THR A 1 194 ? 5.673 -15.589 20.396 1.00 90.69 194 THR A CA 1
ATOM 1502 C C . THR A 1 194 ? 4.165 -15.834 20.368 1.00 90.69 194 THR A C 1
ATOM 1504 O O . THR A 1 194 ? 3.520 -15.638 19.340 1.00 90.69 194 THR A O 1
ATOM 1507 N N . VAL A 1 195 ? 3.589 -16.226 21.506 1.00 92.69 195 VAL A N 1
ATOM 1508 C CA . VAL A 1 195 ? 2.136 -16.328 21.690 1.00 92.69 195 VAL A CA 1
ATOM 1509 C C . VAL A 1 195 ? 1.639 -15.071 22.397 1.00 92.69 195 VAL A C 1
ATOM 1511 O O . VAL A 1 195 ? 2.152 -14.710 23.455 1.00 92.69 195 VAL A O 1
ATOM 1514 N N . LEU A 1 196 ? 0.664 -14.396 21.796 1.00 92.44 196 LEU A N 1
ATOM 1515 C CA . LEU A 1 196 ? 0.012 -13.203 22.324 1.00 92.44 196 LEU A CA 1
ATOM 1516 C C . LEU A 1 196 ? -1.353 -13.583 22.902 1.00 92.44 196 LEU A C 1
ATOM 1518 O O . LEU A 1 196 ? -2.163 -14.200 22.208 1.00 92.44 196 LEU A O 1
ATOM 1522 N N . ASP A 1 197 ? -1.618 -13.181 24.144 1.00 92.31 197 ASP A N 1
ATOM 1523 C CA . ASP A 1 197 ? -2.953 -13.256 24.738 1.00 92.31 197 ASP A CA 1
ATOM 1524 C C . ASP A 1 197 ? -3.749 -12.014 24.314 1.00 92.31 197 ASP A C 1
ATOM 1526 O O . ASP A 1 197 ? -3.391 -10.888 24.652 1.00 92.31 197 ASP A O 1
ATOM 1530 N N . LEU A 1 198 ? -4.826 -12.210 23.560 1.00 91.06 198 LEU A N 1
ATOM 1531 C CA . LEU A 1 198 ? -5.679 -11.151 23.028 1.00 91.06 198 LEU A CA 1
ATOM 1532 C C . LEU A 1 198 ? -7.034 -11.195 23.715 1.00 91.06 198 LEU A C 1
ATOM 1534 O O . LEU A 1 198 ? -7.618 -12.265 23.860 1.00 91.06 198 LEU A O 1
ATOM 1538 N N . GLN A 1 199 ? -7.564 -10.043 24.106 1.00 90.50 199 GLN A N 1
ATOM 1539 C CA . GLN A 1 199 ? -8.911 -9.947 24.646 1.00 90.50 199 GLN A CA 1
ATOM 1540 C C . GLN A 1 199 ? -9.903 -9.769 23.500 1.00 90.50 199 GLN A C 1
ATOM 1542 O O . GLN A 1 199 ? -9.821 -8.800 22.743 1.00 90.50 199 GLN A O 1
ATOM 1547 N N . VAL A 1 200 ? -10.811 -10.729 23.350 1.00 87.44 200 VAL A N 1
ATOM 1548 C CA . VAL A 1 200 ? -11.755 -10.797 22.232 1.00 87.44 200 VAL A CA 1
ATOM 1549 C C . VAL A 1 200 ? -12.962 -11.649 22.620 1.00 87.44 200 VAL A C 1
ATOM 1551 O O . VAL A 1 200 ? -12.846 -12.549 23.450 1.00 87.44 200 VAL A O 1
ATOM 1554 N N . ASP A 1 201 ? -14.123 -11.376 22.029 1.00 83.38 201 ASP A N 1
ATOM 1555 C CA . ASP A 1 201 ? -15.305 -12.222 22.197 1.00 83.38 201 ASP A CA 1
ATOM 1556 C C . ASP A 1 201 ? -15.096 -13.575 21.480 1.00 83.38 201 ASP A C 1
ATOM 1558 O O . ASP A 1 201 ? -15.027 -13.606 20.244 1.00 83.38 201 ASP A O 1
ATOM 1562 N N . PRO A 1 202 ? -14.996 -14.701 22.217 1.00 78.06 202 PRO A N 1
ATOM 1563 C CA . PRO A 1 202 ? -14.701 -16.007 21.637 1.00 78.06 202 PRO A CA 1
ATOM 1564 C C . PRO A 1 202 ? -15.858 -16.553 20.795 1.00 78.06 202 PRO A C 1
ATOM 1566 O O . PRO A 1 202 ? -15.641 -17.452 19.99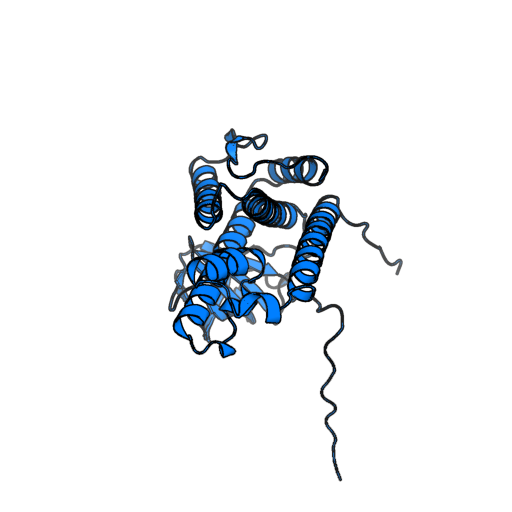1 1.00 78.06 202 PRO A O 1
ATOM 1569 N N . SER A 1 203 ? -17.078 -16.012 20.923 1.00 78.44 203 SER A N 1
ATOM 1570 C CA . SER A 1 203 ? -18.209 -16.416 20.076 1.00 78.44 203 SER A CA 1
ATOM 1571 C C . SER A 1 203 ? -18.045 -15.980 18.614 1.00 78.44 203 SER A C 1
ATOM 1573 O O . SER A 1 203 ? -18.719 -16.510 17.730 1.00 78.44 203 SER A O 1
ATOM 1575 N N . ARG A 1 204 ? -17.118 -15.049 18.352 1.00 75.25 204 ARG A N 1
ATOM 1576 C CA . ARG A 1 204 ? -16.903 -14.426 17.041 1.00 75.25 204 ARG A CA 1
ATOM 1577 C C . ARG A 1 204 ? -15.588 -14.846 16.370 1.00 75.25 204 ARG A C 1
ATOM 1579 O O . ARG A 1 204 ? -15.353 -14.496 15.219 1.00 75.25 204 ARG A O 1
ATOM 1586 N N . VAL A 1 205 ? -14.730 -15.604 17.057 1.00 80.00 205 VAL A N 1
ATOM 1587 C CA . VAL A 1 205 ? -13.389 -15.999 16.583 1.00 80.00 205 VAL A CA 1
ATOM 1588 C C . VAL A 1 205 ? -13.240 -17.519 16.627 1.00 80.00 205 VAL A C 1
ATOM 1590 O O . VAL A 1 205 ? -13.829 -18.182 17.474 1.00 80.00 205 VAL A O 1
ATOM 1593 N N . ARG A 1 206 ? -12.448 -18.096 15.715 1.00 82.88 206 ARG A N 1
ATOM 1594 C CA . ARG A 1 206 ? -12.145 -19.534 15.684 1.00 82.88 206 ARG A CA 1
ATOM 1595 C C . ARG A 1 206 ? -10.638 -19.771 15.759 1.00 82.88 206 ARG A C 1
ATOM 1597 O O . ARG A 1 206 ? -9.834 -18.909 15.410 1.00 82.88 206 ARG A O 1
ATOM 1604 N N . VAL A 1 207 ? -10.246 -20.970 16.176 1.00 83.88 207 VAL A N 1
ATOM 1605 C CA . VAL A 1 207 ? -8.867 -21.436 15.980 1.00 83.88 207 VAL A CA 1
ATOM 1606 C C . VAL A 1 207 ? -8.567 -21.452 14.475 1.00 83.88 207 VAL A C 1
ATOM 1608 O O . VAL A 1 207 ? -9.392 -21.903 13.682 1.00 83.88 207 VAL A O 1
ATOM 1611 N N . GLY A 1 208 ? -7.413 -20.917 1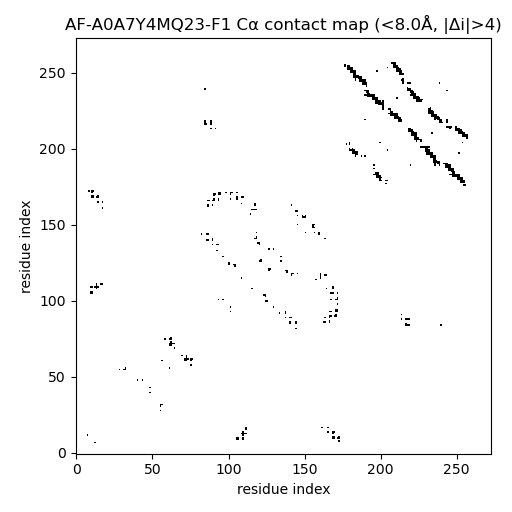4.082 1.00 80.81 208 GLY A N 1
ATOM 1612 C CA . GLY A 1 208 ? -7.011 -20.697 12.691 1.00 80.81 208 GLY A CA 1
ATOM 1613 C C . GLY A 1 208 ? -7.339 -19.306 12.133 1.00 80.81 208 GLY A C 1
ATOM 1614 O O . GLY A 1 208 ? -6.898 -18.985 11.032 1.00 80.81 208 GLY A O 1
ATOM 1615 N N . THR A 1 209 ? -8.074 -18.456 12.861 1.00 81.94 209 THR A N 1
ATOM 1616 C CA . THR A 1 209 ? -8.335 -17.070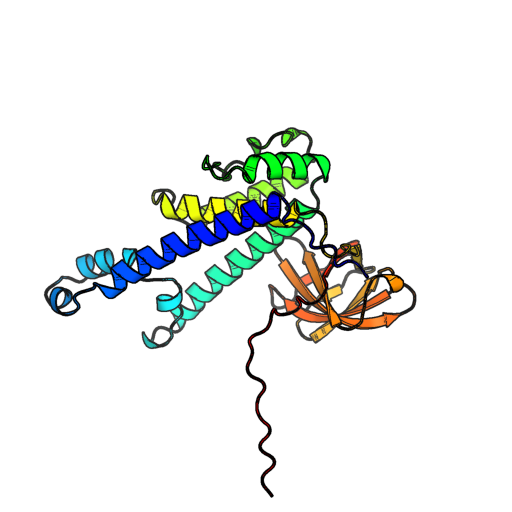 12.439 1.00 81.94 209 THR A CA 1
ATOM 1617 C C . THR A 1 209 ? -7.029 -16.273 12.371 1.00 81.94 209 THR A C 1
ATOM 1619 O O . THR A 1 209 ? -6.213 -16.322 13.295 1.00 81.94 209 THR A O 1
ATOM 1622 N N . HIS A 1 210 ? -6.823 -15.535 11.277 1.00 84.62 210 HIS A N 1
ATOM 1623 C CA . HIS A 1 210 ? -5.666 -14.658 11.128 1.00 84.62 210 HIS A CA 1
ATOM 1624 C C . HIS A 1 210 ? -5.886 -13.376 11.926 1.00 84.62 210 HIS A C 1
ATOM 1626 O O . HIS A 1 210 ? -6.975 -12.802 11.930 1.00 84.62 210 HIS A O 1
ATOM 1632 N N . VAL A 1 211 ? -4.834 -12.928 12.599 1.00 86.50 211 VAL A N 1
ATOM 1633 C CA . VAL A 1 211 ? -4.825 -11.721 13.413 1.00 86.50 211 VAL A CA 1
ATOM 1634 C C . VAL A 1 211 ? -3.764 -10.775 12.887 1.00 86.50 211 VAL A C 1
ATOM 1636 O O . VAL A 1 211 ? -2.600 -11.149 12.741 1.00 86.50 211 VAL A O 1
ATOM 1639 N N . LEU A 1 212 ? -4.160 -9.530 12.655 1.00 85.44 212 LEU A N 1
ATOM 1640 C CA . LEU A 1 212 ? -3.259 -8.436 12.331 1.00 85.44 212 LEU A CA 1
ATOM 1641 C C . LEU A 1 212 ? -3.247 -7.426 13.481 1.00 85.44 212 LEU A C 1
ATOM 1643 O O . LEU A 1 212 ? -4.299 -6.922 13.881 1.00 85.44 212 LEU A O 1
ATOM 1647 N N . LEU A 1 213 ? -2.055 -7.111 13.986 1.00 86.06 213 LEU A N 1
ATOM 1648 C CA . LEU A 1 213 ? -1.821 -6.039 14.952 1.00 86.06 213 LEU A CA 1
ATOM 1649 C C . LEU A 1 213 ? -0.879 -4.999 14.340 1.00 86.06 213 LEU A C 1
ATOM 1651 O O . LEU A 1 213 ? 0.097 -5.352 13.673 1.00 86.06 213 LEU A O 1
ATOM 1655 N N . ALA A 1 214 ? -1.159 -3.720 14.586 1.00 83.56 214 ALA A N 1
ATOM 1656 C CA . ALA A 1 214 ? -0.336 -2.604 14.128 1.00 83.56 214 ALA A CA 1
ATOM 1657 C C . ALA A 1 214 ? 0.138 -1.761 15.320 1.00 83.56 214 ALA A C 1
ATOM 1659 O O . ALA A 1 214 ? -0.652 -1.425 16.199 1.00 83.56 214 ALA A O 1
ATOM 1660 N N . SER A 1 215 ? 1.425 -1.413 15.343 1.00 81.50 215 SER A N 1
ATOM 1661 C CA . SER A 1 215 ? 2.054 -0.556 16.354 1.00 81.50 215 SER A CA 1
ATOM 1662 C C . SER A 1 215 ? 2.959 0.456 15.652 1.00 81.50 215 SER A C 1
ATOM 1664 O O . SER A 1 215 ? 4.090 0.146 15.271 1.00 81.50 215 SER A O 1
ATOM 1666 N N . GLY A 1 216 ? 2.433 1.661 15.410 1.00 79.81 216 GLY A N 1
ATOM 1667 C CA . GLY A 1 216 ? 3.083 2.651 14.547 1.00 79.81 216 GLY A CA 1
ATOM 1668 C C . GLY A 1 216 ? 3.356 2.075 13.153 1.00 79.81 216 GLY A C 1
ATOM 1669 O O . GLY A 1 216 ? 2.492 1.436 12.565 1.00 79.81 216 GLY A O 1
ATOM 1670 N N . VAL A 1 217 ? 4.584 2.225 12.655 1.00 74.44 217 VAL A N 1
ATOM 1671 C CA . VAL A 1 217 ? 5.020 1.683 11.349 1.00 74.44 217 VAL A CA 1
ATOM 1672 C C . VAL A 1 217 ? 5.238 0.163 11.338 1.00 74.44 217 VAL A C 1
ATOM 1674 O O . VAL A 1 217 ? 5.648 -0.400 10.322 1.00 74.44 217 VAL A O 1
ATOM 1677 N N . HIS A 1 218 ? 5.025 -0.514 12.469 1.00 82.56 218 HIS A N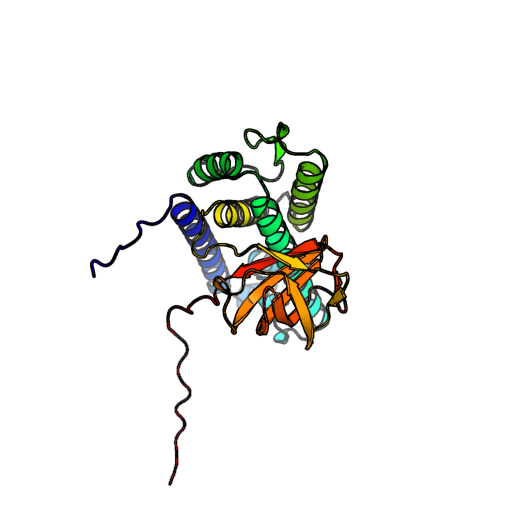 1
ATOM 1678 C CA . HIS A 1 218 ? 5.276 -1.940 12.605 1.00 82.56 218 HIS A CA 1
ATOM 1679 C C . HIS A 1 218 ? 3.991 -2.762 12.561 1.00 82.56 218 HIS A C 1
ATOM 1681 O O . HIS A 1 218 ? 2.984 -2.413 13.174 1.00 82.56 218 HIS A O 1
ATOM 1687 N N . THR A 1 219 ? 4.056 -3.902 11.881 1.00 84.19 219 THR A N 1
ATOM 1688 C CA . THR A 1 219 ? 2.957 -4.855 11.748 1.00 84.19 219 THR A CA 1
ATOM 1689 C C . THR A 1 219 ? 3.355 -6.214 12.307 1.00 84.19 219 THR A C 1
ATOM 1691 O O . THR A 1 219 ? 4.505 -6.654 12.210 1.00 84.19 219 THR A O 1
ATOM 1694 N N . VAL A 1 220 ? 2.385 -6.878 12.925 1.00 88.19 220 VAL A N 1
ATOM 1695 C CA . VAL A 1 220 ? 2.512 -8.216 13.496 1.00 88.19 220 VAL A CA 1
ATOM 1696 C C . VAL A 1 220 ? 1.356 -9.048 12.970 1.00 88.19 220 VAL A C 1
ATOM 1698 O O . VAL A 1 220 ? 0.194 -8.678 13.138 1.00 88.19 220 VAL A O 1
ATOM 1701 N N . GLN A 1 221 ? 1.679 -10.168 12.334 1.00 87.31 221 GLN A N 1
ATOM 1702 C CA . GLN A 1 221 ? 0.708 -11.145 11.869 1.00 87.31 221 GLN A CA 1
ATOM 1703 C C . GLN A 1 221 ? 0.801 -12.398 12.733 1.00 87.31 221 GLN A C 1
ATOM 1705 O O . GLN A 1 221 ? 1.885 -12.943 12.971 1.00 87.31 221 GLN A O 1
ATOM 1710 N N . ALA A 1 222 ? -0.351 -12.845 13.209 1.00 89.88 222 ALA A N 1
ATOM 1711 C CA . ALA A 1 222 ? -0.486 -13.997 14.077 1.00 89.88 222 ALA A CA 1
ATOM 1712 C C . ALA A 1 222 ? -1.675 -14.863 13.653 1.00 89.88 222 ALA A C 1
ATOM 1714 O O . ALA A 1 222 ? -2.534 -14.434 12.886 1.00 89.88 222 ALA A O 1
ATOM 1715 N N . VAL A 1 223 ? -1.725 -16.092 14.150 1.00 90.12 223 VAL A N 1
ATOM 1716 C CA . VAL A 1 223 ? -2.843 -17.017 13.945 1.00 90.12 223 VAL A CA 1
ATOM 1717 C C . VAL A 1 223 ? -3.361 -17.484 15.296 1.00 90.12 223 VAL A C 1
ATOM 1719 O O . VAL A 1 223 ? -2.568 -17.808 16.177 1.00 90.12 223 VAL A O 1
ATOM 1722 N N . VAL A 1 224 ? -4.680 -17.495 15.481 1.00 89.38 224 VAL A N 1
ATOM 1723 C CA . VAL A 1 224 ? -5.305 -18.003 16.710 1.00 89.38 224 VAL A CA 1
ATOM 1724 C C . VAL A 1 224 ? -5.061 -19.506 16.820 1.00 89.38 224 VAL A C 1
ATOM 1726 O O . VAL A 1 224 ? -5.456 -20.260 15.937 1.00 89.38 224 VAL A O 1
ATOM 1729 N N . GLU A 1 225 ? -4.436 -19.949 17.904 1.00 90.06 225 GLU A N 1
ATOM 1730 C CA . GLU A 1 225 ? -4.166 -21.366 18.179 1.00 90.06 225 GLU A CA 1
ATOM 1731 C C . GLU A 1 225 ? -5.080 -21.942 19.259 1.00 90.06 225 GLU A C 1
ATOM 1733 O O . GLU A 1 225 ? -5.346 -23.140 19.255 1.00 90.06 225 GLU A O 1
ATOM 1738 N N . ASP A 1 226 ? -5.560 -21.099 20.173 1.00 87.31 226 ASP A N 1
ATOM 1739 C CA . ASP A 1 226 ? -6.381 -21.515 21.309 1.00 87.31 226 ASP A CA 1
ATOM 1740 C C . ASP A 1 226 ? -7.346 -20.390 21.728 1.00 87.31 226 ASP A C 1
ATOM 1742 O O . ASP A 1 226 ? -7.076 -19.204 21.503 1.00 87.31 226 ASP A O 1
ATOM 1746 N N . LEU A 1 227 ? -8.483 -20.760 22.315 1.00 88.19 227 LEU A N 1
ATOM 1747 C CA . LEU A 1 227 ? -9.556 -19.859 22.740 1.00 88.19 227 LEU A CA 1
ATOM 1748 C C . LEU A 1 227 ? -9.892 -20.109 24.212 1.00 88.19 227 LEU A C 1
ATOM 1750 O O . LEU A 1 227 ? -10.232 -21.220 24.611 1.00 88.19 227 LEU A O 1
ATOM 1754 N N . GLY A 1 228 ? -9.838 -19.047 25.010 1.00 83.38 228 GLY A N 1
ATOM 1755 C CA . GLY A 1 228 ? -10.256 -19.030 26.405 1.00 83.38 228 GLY A CA 1
ATOM 1756 C C . GLY A 1 228 ? -11.573 -18.281 26.612 1.00 83.38 228 GLY A C 1
ATOM 1757 O O . GLY A 1 228 ? -12.222 -17.800 25.681 1.00 83.38 228 GLY A O 1
ATOM 1758 N N . THR A 1 229 ? -11.974 -18.134 27.873 1.00 81.31 229 THR A N 1
ATOM 1759 C CA . THR A 1 229 ? -13.149 -17.339 28.253 1.00 81.31 229 THR A CA 1
ATOM 1760 C C . THR A 1 229 ? -12.855 -15.845 28.097 1.00 81.31 229 THR A C 1
ATOM 1762 O O . THR A 1 229 ? -12.265 -15.232 28.985 1.00 81.31 229 THR A O 1
ATOM 1765 N N . GLY A 1 230 ? -13.258 -15.255 26.968 1.00 82.75 230 GLY A N 1
ATOM 1766 C CA . GLY A 1 230 ? -13.039 -13.829 26.680 1.00 82.75 230 GLY A CA 1
ATOM 1767 C C . GLY A 1 230 ? -11.639 -13.493 26.158 1.00 82.75 230 GLY A C 1
ATOM 1768 O O . GLY A 1 230 ? -11.284 -12.315 26.069 1.00 82.75 230 GLY A O 1
ATOM 1769 N N . THR A 1 231 ? -10.829 -14.507 25.842 1.00 88.94 231 THR A N 1
ATOM 1770 C CA . THR A 1 231 ? -9.465 -14.339 25.335 1.00 88.94 231 THR A CA 1
ATOM 1771 C C . THR A 1 231 ? -9.162 -15.308 24.195 1.00 88.94 231 THR A C 1
ATOM 1773 O O . THR A 1 231 ? -9.736 -16.390 24.106 1.00 88.94 231 THR A O 1
ATOM 1776 N N . ALA A 1 232 ? -8.236 -14.931 23.319 1.00 90.75 232 ALA A N 1
ATOM 1777 C CA . ALA A 1 232 ? -7.689 -15.772 22.264 1.00 90.75 232 ALA A CA 1
ATOM 1778 C C . ALA A 1 232 ? -6.163 -15.759 22.343 1.00 90.75 232 ALA A C 1
ATOM 1780 O O . ALA A 1 232 ? -5.555 -14.702 22.508 1.00 90.75 232 ALA A O 1
ATOM 1781 N N . ARG A 1 233 ? -5.538 -16.924 22.191 1.00 92.12 233 ARG A N 1
ATOM 1782 C CA . ARG A 1 233 ? -4.085 -17.056 22.081 1.00 92.12 233 ARG A CA 1
ATOM 1783 C C . ARG A 1 233 ? -3.699 -17.092 20.622 1.00 92.12 233 ARG A C 1
ATOM 1785 O O . ARG A 1 233 ? -4.085 -18.017 19.911 1.00 92.12 233 ARG A O 1
ATOM 1792 N N . ALA A 1 234 ? -2.937 -16.100 20.181 1.00 91.88 234 ALA A N 1
ATOM 1793 C CA . ALA A 1 234 ? -2.485 -16.001 18.803 1.00 91.88 234 ALA A CA 1
ATOM 1794 C C . ALA A 1 234 ? -0.965 -16.147 18.709 1.00 91.88 234 ALA A C 1
ATOM 1796 O O . ALA A 1 234 ? -0.226 -15.374 19.319 1.00 91.88 234 ALA A O 1
ATOM 1797 N N . ARG A 1 235 ? -0.482 -17.118 17.930 1.00 93.94 235 ARG A N 1
ATOM 1798 C CA . ARG A 1 235 ? 0.949 -17.288 17.665 1.00 93.94 235 ARG A CA 1
ATOM 1799 C C . ARG A 1 235 ? 1.377 -16.413 16.504 1.00 93.94 235 ARG A C 1
ATOM 1801 O O . ARG A 1 235 ? 0.834 -16.502 15.406 1.00 93.94 235 ARG A O 1
ATOM 1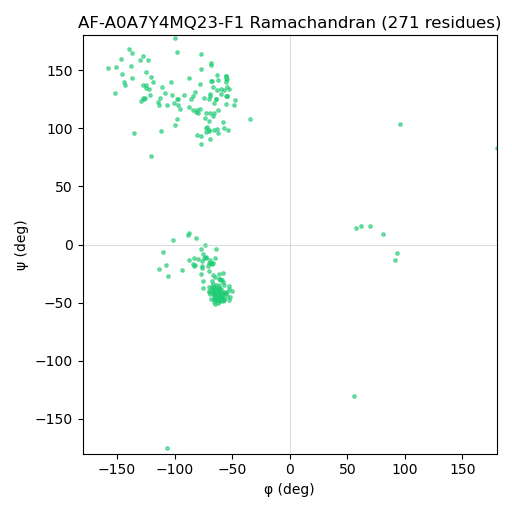808 N N . VAL A 1 236 ? 2.379 -15.586 16.752 1.00 92.31 236 VAL A N 1
ATOM 1809 C CA . VAL A 1 236 ? 2.979 -14.698 15.762 1.00 92.31 236 VAL A CA 1
ATOM 1810 C C . VAL A 1 236 ? 3.762 -15.522 14.747 1.00 92.31 236 VAL A C 1
ATOM 1812 O O . VAL A 1 236 ? 4.658 -16.279 15.117 1.00 92.31 236 VAL A O 1
ATOM 1815 N N . PHE A 1 237 ? 3.457 -15.346 13.464 1.00 89.69 237 PHE A N 1
ATOM 1816 C CA . PHE A 1 237 ? 4.176 -16.008 12.372 1.00 89.69 237 PHE A CA 1
ATOM 1817 C C . PHE A 1 237 ? 4.959 -15.025 11.496 1.00 89.69 237 PHE A C 1
ATOM 1819 O O . PHE A 1 237 ? 5.905 -15.437 10.832 1.00 89.69 237 PHE A O 1
ATOM 1826 N N . SER A 1 238 ? 4.608 -13.735 11.508 1.00 85.88 238 SER A N 1
ATOM 1827 C CA . SER A 1 238 ? 5.346 -12.696 10.786 1.00 85.88 238 SER A CA 1
ATOM 1828 C C . SER A 1 238 ? 5.369 -11.386 11.570 1.00 85.88 238 SER A C 1
ATOM 1830 O O . SER A 1 238 ? 4.376 -10.992 12.184 1.00 85.88 238 SER A O 1
ATOM 1832 N N . THR A 1 239 ? 6.513 -10.704 11.557 1.00 88.06 239 THR A N 1
ATOM 1833 C CA . THR A 1 239 ? 6.704 -9.387 12.175 1.00 88.06 239 THR A CA 1
ATOM 1834 C C . THR A 1 239 ? 7.494 -8.477 11.249 1.00 88.06 239 THR A C 1
ATOM 1836 O O . THR A 1 239 ? 8.448 -8.895 10.596 1.00 88.06 239 THR A O 1
ATOM 1839 N N . SER A 1 240 ? 7.153 -7.190 11.229 1.00 81.50 240 SER A N 1
ATOM 1840 C CA . SER A 1 240 ? 7.841 -6.212 10.383 1.00 81.50 240 SER A CA 1
ATOM 1841 C C . SER A 1 240 ? 9.272 -5.878 10.818 1.00 81.50 240 SER A C 1
ATOM 1843 O O . SER A 1 240 ? 10.007 -5.271 10.039 1.00 81.50 240 SER A O 1
ATOM 1845 N N . ALA A 1 241 ? 9.638 -6.225 12.054 1.00 82.44 241 ALA A N 1
ATOM 1846 C CA . ALA A 1 241 ? 10.952 -6.045 12.668 1.00 82.44 241 ALA A CA 1
ATOM 1847 C C . ALA A 1 241 ? 11.314 -7.289 13.501 1.00 82.44 241 ALA A C 1
ATOM 1849 O O . ALA A 1 241 ? 10.446 -8.115 13.784 1.00 82.44 241 ALA A O 1
ATOM 1850 N N . ALA A 1 242 ? 12.575 -7.410 13.936 1.00 82.56 242 ALA A N 1
ATOM 1851 C CA . ALA A 1 242 ? 13.040 -8.546 14.745 1.00 82.56 242 ALA A CA 1
ATOM 1852 C C . ALA A 1 242 ? 12.271 -8.706 16.072 1.00 82.56 242 ALA A C 1
ATOM 1854 O O . ALA A 1 242 ? 12.112 -9.812 16.583 1.00 82.56 242 ALA A O 1
ATOM 1855 N N . SER A 1 243 ? 11.796 -7.592 16.629 1.00 87.44 243 SER A N 1
ATOM 1856 C CA . SER A 1 243 ? 10.907 -7.542 17.783 1.00 87.44 243 SER A CA 1
ATOM 1857 C C . SER A 1 243 ? 10.072 -6.274 17.678 1.00 87.44 243 SER A C 1
ATOM 1859 O O . SER A 1 243 ? 10.628 -5.198 17.469 1.00 87.44 243 SER A O 1
ATOM 1861 N N . VAL A 1 244 ? 8.757 -6.389 17.826 1.00 87.62 244 VAL A N 1
ATOM 1862 C CA . VAL A 1 244 ? 7.832 -5.250 17.829 1.00 87.62 244 VAL A CA 1
ATOM 1863 C C . VAL A 1 244 ? 7.231 -5.135 19.220 1.00 87.62 244 VAL A C 1
ATOM 1865 O O . VAL A 1 244 ? 6.599 -6.072 19.693 1.00 87.62 244 VAL A O 1
ATOM 1868 N N . ASN A 1 245 ? 7.425 -4.003 19.892 1.00 90.12 245 ASN A N 1
ATOM 1869 C CA . ASN A 1 245 ? 6.772 -3.768 21.177 1.00 90.12 245 ASN A CA 1
ATOM 1870 C C . ASN A 1 245 ? 5.340 -3.298 20.918 1.00 90.12 245 ASN A C 1
ATOM 1872 O O . ASN A 1 245 ? 5.114 -2.230 20.343 1.00 90.12 245 ASN A O 1
ATOM 1876 N N . LEU A 1 246 ? 4.377 -4.124 21.312 1.00 88.50 246 LEU A N 1
ATOM 1877 C CA . LEU A 1 246 ? 2.962 -3.803 21.236 1.00 88.50 246 LEU A CA 1
ATOM 1878 C C . LEU A 1 246 ? 2.541 -3.175 22.566 1.00 88.50 246 LEU A C 1
ATOM 1880 O O . LEU A 1 246 ? 2.818 -3.726 23.634 1.00 88.50 246 LEU A O 1
ATOM 1884 N N . ALA A 1 247 ? 1.897 -2.014 22.502 1.00 86.88 247 ALA A N 1
ATOM 1885 C CA . ALA A 1 247 ? 1.392 -1.322 23.681 1.00 86.88 247 ALA A CA 1
ATOM 1886 C C . ALA A 1 247 ? 0.093 -1.967 24.190 1.00 86.88 247 ALA A C 1
ATOM 1888 O O . ALA A 1 247 ? -0.586 -2.706 23.470 1.00 86.88 247 ALA A O 1
ATOM 1889 N N . GLU A 1 248 ? -0.282 -1.655 25.428 1.00 86.00 248 GLU A N 1
ATOM 1890 C CA . GLU A 1 248 ? -1.619 -1.973 25.930 1.00 86.00 248 GLU A CA 1
ATOM 1891 C C . GLU A 1 248 ? -2.690 -1.383 25.001 1.00 86.00 248 GLU A C 1
ATOM 1893 O O . GLU A 1 248 ? -2.505 -0.307 24.431 1.00 86.00 248 GLU A O 1
ATOM 1898 N N . LYS A 1 249 ? -3.809 -2.093 24.842 1.00 82.75 249 LYS A N 1
ATOM 1899 C CA . LYS A 1 249 ? -4.937 -1.728 23.975 1.00 82.75 249 LYS A CA 1
ATOM 1900 C C . LYS A 1 249 ? -4.596 -1.632 22.488 1.00 82.75 249 LYS A C 1
ATOM 1902 O O . LYS A 1 249 ? -5.404 -1.115 21.720 1.00 82.75 249 LYS A O 1
ATOM 1907 N N . THR A 1 250 ? -3.454 -2.178 22.056 1.00 82.31 250 THR A N 1
ATOM 1908 C CA . THR A 1 250 ? -3.180 -2.348 20.623 1.00 82.31 250 THR A CA 1
ATOM 1909 C C . THR A 1 250 ? -4.316 -3.150 19.999 1.00 82.31 250 THR A C 1
ATOM 1911 O O . THR A 1 250 ? -4.594 -4.271 20.430 1.00 82.31 250 THR A O 1
ATOM 1914 N N . VAL A 1 251 ? -4.980 -2.562 19.007 1.00 81.81 251 VAL A N 1
ATOM 1915 C CA . VAL A 1 251 ? -6.132 -3.167 18.339 1.00 81.81 251 VAL A CA 1
ATOM 1916 C C . VAL A 1 251 ? -5.668 -4.369 17.521 1.00 81.81 251 VAL A C 1
ATOM 1918 O O . VAL A 1 251 ? -4.735 -4.280 16.720 1.00 81.81 251 VAL A O 1
ATOM 1921 N N . ALA A 1 252 ? -6.344 -5.494 17.725 1.00 84.50 252 ALA A N 1
ATOM 1922 C CA . ALA A 1 252 ? -6.160 -6.724 16.980 1.00 84.50 252 ALA A CA 1
ATOM 1923 C C . ALA A 1 252 ? -7.350 -6.908 16.034 1.00 84.50 252 ALA A C 1
ATOM 1925 O O . ALA A 1 252 ? -8.500 -6.986 16.475 1.00 84.50 252 ALA A O 1
ATOM 1926 N N . LYS A 1 253 ? -7.072 -6.968 14.730 1.00 81.81 253 LYS A N 1
ATOM 1927 C CA . LYS A 1 253 ? -8.080 -7.229 13.699 1.00 81.81 253 LYS A CA 1
ATOM 1928 C C . LYS A 1 253 ? -8.057 -8.706 13.346 1.00 81.81 253 LYS A C 1
ATOM 1930 O O . LYS A 1 253 ? -7.031 -9.219 12.906 1.00 81.81 253 LYS A O 1
ATOM 1935 N N . PHE A 1 254 ? -9.188 -9.366 13.554 1.00 78.69 254 PHE A N 1
ATOM 1936 C CA . PHE A 1 254 ? -9.382 -10.774 13.248 1.00 78.69 254 PHE A CA 1
ATOM 1937 C C . PHE A 1 254 ? -10.058 -10.884 11.882 1.00 78.69 254 PHE A C 1
ATOM 1939 O O . PHE A 1 254 ? -11.110 -10.285 11.660 1.00 78.69 254 PHE A O 1
ATOM 1946 N N . SER A 1 255 ? -9.447 -11.633 10.973 1.00 72.62 255 SER A N 1
ATOM 1947 C CA . SER A 1 255 ? -9.981 -11.923 9.646 1.00 72.62 255 SER A CA 1
ATOM 1948 C C . SER A 1 255 ? -10.033 -13.430 9.451 1.00 72.62 255 SER A C 1
ATOM 1950 O O . SER A 1 255 ? -9.088 -14.141 9.815 1.00 72.62 255 SER A O 1
ATOM 1952 N N . GLU A 1 256 ? -11.123 -13.933 8.870 1.00 61.81 256 GLU A N 1
ATOM 1953 C CA . GLU A 1 256 ? -11.153 -15.326 8.431 1.00 61.81 256 GLU A CA 1
ATOM 1954 C C . GLU A 1 256 ? -9.957 -15.589 7.506 1.00 61.81 256 GLU A C 1
ATOM 1956 O O . GLU A 1 256 ? -9.560 -14.693 6.750 1.00 61.81 256 GLU A O 1
ATOM 1961 N N . PRO A 1 257 ? -9.334 -16.778 7.579 1.00 52.50 257 PRO A N 1
ATOM 1962 C CA . PRO A 1 257 ? -8.375 -17.153 6.556 1.00 52.50 257 PRO A CA 1
ATOM 1963 C C . PRO A 1 257 ? -9.099 -17.033 5.216 1.00 52.50 257 PRO A C 1
ATOM 1965 O O . PRO A 1 257 ? -10.200 -17.571 5.077 1.00 52.50 257 PRO A O 1
ATOM 1968 N N . GLU A 1 258 ? -8.520 -16.309 4.252 1.00 41.41 258 GLU A N 1
ATOM 1969 C CA . GLU A 1 258 ? -9.065 -16.304 2.898 1.00 41.41 258 GLU A CA 1
ATOM 1970 C C . GLU A 1 258 ? -9.311 -17.761 2.504 1.00 41.41 258 GLU A C 1
ATOM 1972 O O . GLU A 1 258 ? -8.381 -18.579 2.489 1.00 41.41 258 GLU A O 1
ATOM 1977 N N . GLN A 1 259 ? -10.567 -18.110 2.207 1.00 33.66 259 GLN A N 1
ATOM 1978 C CA . GLN A 1 259 ? -10.821 -19.289 1.400 1.00 33.66 259 GLN A CA 1
ATOM 1979 C C . GLN A 1 259 ? -10.048 -19.044 0.113 1.00 33.66 259 GLN A C 1
ATOM 1981 O O . GLN A 1 259 ? -10.490 -18.277 -0.740 1.00 33.66 259 GLN A O 1
ATOM 1986 N N . ARG A 1 260 ? -8.866 -19.657 -0.002 1.00 30.95 260 ARG A N 1
ATOM 1987 C CA . ARG A 1 260 ? -8.145 -19.760 -1.263 1.00 30.95 260 ARG A CA 1
ATOM 1988 C C . ARG A 1 260 ? -9.128 -20.366 -2.257 1.00 30.95 260 ARG A C 1
ATOM 1990 O O . ARG A 1 260 ? -9.343 -21.579 -2.252 1.00 30.95 260 ARG A O 1
ATOM 1997 N N . GLY A 1 261 ? -9.751 -19.507 -3.065 1.00 28.20 261 GLY A N 1
ATOM 1998 C CA . GLY A 1 261 ? -10.456 -19.900 -4.273 1.00 28.20 261 GLY A CA 1
ATOM 1999 C C . GLY A 1 261 ? -9.525 -20.831 -5.035 1.00 28.20 261 GLY A C 1
ATOM 2000 O O . GLY A 1 261 ? -8.342 -20.532 -5.203 1.00 28.20 261 GLY A O 1
ATOM 2001 N N . GLY A 1 262 ? -10.024 -22.029 -5.326 1.00 36.12 262 GLY A N 1
ATOM 2002 C CA . GLY A 1 262 ? -9.192 -23.179 -5.634 1.00 36.12 262 GLY A CA 1
ATOM 2003 C C . GLY A 1 262 ? -8.208 -22.929 -6.768 1.00 36.12 262 GLY A C 1
ATOM 2004 O O . GLY A 1 262 ? -8.609 -22.531 -7.849 1.00 36.12 262 GLY A O 1
ATOM 2005 N N . LEU A 1 263 ? -6.935 -23.221 -6.507 1.00 31.83 263 LEU A N 1
ATOM 2006 C CA . LEU A 1 263 ? -6.015 -23.934 -7.397 1.00 31.83 263 LEU A CA 1
ATOM 2007 C C . LEU A 1 263 ? -4.658 -24.034 -6.691 1.00 31.83 263 LEU A C 1
ATOM 2009 O O . LEU A 1 263 ? -3.742 -23.251 -6.912 1.00 31.83 263 LEU A O 1
ATOM 2013 N N . LEU A 1 264 ? -4.527 -25.033 -5.821 1.00 27.56 264 LEU A N 1
ATOM 2014 C CA . LEU A 1 264 ? -3.230 -25.645 -5.552 1.00 27.56 264 LEU A CA 1
ATOM 2015 C C . LEU A 1 264 ? -3.384 -27.149 -5.792 1.00 27.56 264 LEU A C 1
ATOM 2017 O O . LEU A 1 264 ? -4.308 -27.752 -5.237 1.00 27.56 264 LEU A O 1
ATOM 2021 N N . PRO A 1 265 ? -2.537 -27.760 -6.637 1.00 31.36 265 PRO A N 1
ATOM 2022 C CA . PRO A 1 265 ? -2.586 -29.189 -6.875 1.00 31.36 265 PRO A CA 1
ATOM 2023 C C . PRO A 1 265 ? -2.245 -29.910 -5.572 1.00 31.36 265 PRO A C 1
ATOM 2025 O O . PRO A 1 265 ? -1.221 -29.664 -4.936 1.00 31.36 265 PRO A O 1
ATOM 2028 N N . THR A 1 266 ? -3.137 -30.802 -5.161 1.00 30.19 266 THR A N 1
ATOM 2029 C CA . THR A 1 266 ? -2.912 -31.724 -4.053 1.00 30.19 266 THR A CA 1
ATOM 2030 C C . THR A 1 266 ? -1.692 -32.587 -4.393 1.00 30.19 266 THR A C 1
ATOM 2032 O O . THR A 1 266 ? -1.667 -33.179 -5.478 1.00 30.19 266 THR A O 1
ATOM 2035 N N . PRO A 1 267 ? -0.682 -32.720 -3.515 1.00 30.30 267 PRO A N 1
ATOM 2036 C CA . PRO A 1 267 ? 0.366 -33.701 -3.736 1.00 30.30 267 PRO A CA 1
ATOM 2037 C C . PRO A 1 267 ? -0.272 -35.088 -3.623 1.00 30.30 267 PRO A C 1
ATOM 2039 O O . PRO A 1 267 ? -0.699 -35.510 -2.546 1.00 30.30 267 PRO A O 1
ATOM 2042 N N . ARG A 1 268 ? -0.370 -35.801 -4.752 1.00 28.97 268 ARG A N 1
ATOM 2043 C CA . ARG A 1 268 ? -0.680 -37.233 -4.753 1.00 28.97 268 ARG A CA 1
ATOM 2044 C C . ARG A 1 268 ? 0.394 -37.932 -3.922 1.00 28.97 268 ARG A C 1
ATOM 2046 O O . ARG A 1 268 ? 1.520 -38.112 -4.372 1.00 28.97 268 ARG A O 1
ATOM 2053 N N . ARG A 1 269 ? 0.031 -38.343 -2.706 1.00 29.91 269 ARG A N 1
ATOM 2054 C CA . ARG A 1 269 ? 0.719 -39.418 -1.992 1.00 29.91 269 ARG A CA 1
ATOM 2055 C C . ARG A 1 269 ? 0.551 -40.686 -2.824 1.00 29.91 269 ARG A C 1
ATOM 2057 O O . ARG A 1 269 ? -0.470 -41.361 -2.733 1.00 29.91 269 ARG A O 1
ATOM 2064 N N . THR A 1 270 ? 1.540 -40.990 -3.652 1.00 32.78 270 THR A N 1
ATOM 2065 C CA . THR A 1 270 ? 1.700 -42.325 -4.221 1.00 32.78 270 THR A CA 1
ATOM 2066 C C . THR A 1 270 ? 2.132 -43.238 -3.078 1.00 32.78 270 THR A C 1
ATOM 2068 O O . THR A 1 270 ? 3.289 -43.234 -2.666 1.00 32.78 270 THR A O 1
ATOM 2071 N N . LEU A 1 271 ? 1.180 -43.975 -2.509 1.00 32.84 271 LEU A N 1
ATOM 2072 C CA . LEU A 1 271 ? 1.490 -45.179 -1.750 1.00 32.84 271 LEU A CA 1
ATOM 2073 C C . LEU A 1 271 ? 1.899 -46.240 -2.774 1.00 32.84 271 LEU A C 1
ATOM 2075 O O . LEU A 1 271 ? 1.045 -46.806 -3.452 1.00 32.84 271 LEU A O 1
ATOM 2079 N N . LEU A 1 272 ? 3.204 -46.454 -2.920 1.00 36.03 272 LEU A N 1
ATOM 2080 C CA . LEU A 1 272 ? 3.734 -47.661 -3.541 1.00 36.03 272 LEU A CA 1
ATOM 2081 C C . LEU A 1 272 ? 3.710 -48.771 -2.482 1.00 36.03 272 LEU A C 1
ATOM 2083 O O . LEU A 1 272 ? 4.347 -48.652 -1.434 1.00 36.03 272 LEU A O 1
ATOM 2087 N N . ARG A 1 273 ? 2.905 -49.799 -2.756 1.00 36.34 273 ARG A N 1
ATOM 2088 C CA . ARG A 1 273 ? 3.239 -51.186 -2.427 1.00 36.34 273 ARG A CA 1
ATOM 2089 C C . ARG A 1 273 ? 4.142 -51.719 -3.529 1.00 36.34 273 ARG A C 1
ATOM 2091 O O . ARG A 1 273 ? 3.923 -51.290 -4.685 1.00 36.34 273 ARG A O 1
#

Foldseek 3Di:
DPPPPPDQDLLSLLLVVLVVVVVVVVVVLVVVLVPDDPVVCPPDDPVVVVVVCVSNDDLVNQLDCPVVCPVSNVVSVVVVLLLVLLLVVLLVLLLVPPLVQLLQQSVVSSPVPDQDQCLDVVPRPCLVVDDPVSSVLNNVSSPVQVVVDDPVDPVSSSVSSSSSSNSSSVSNPDDPADFFKWFQQAKDKDAQFDKGKIFTQVVRDDQQWWKWWDDRSKIWIWTFHDDDHRITITGTHDISDRIDTDHHGGIITTDHDPPPPDDDDDPPPPPDD